Protein AF-A0A2E9H225-F1 (afdb_monomer_lite)

Radius of gyration: 31.02 Å; chains: 1; bounding box: 64×58×105 Å

Secondary structure (DSSP, 8-state):
----------PPPP-----------------------PPPPB---EETTTT-EESSEEEEEE-TT-B-SSS-EEEEEEEEES-TTTEEES-SBSSEEEEEE---SS-EEEEEEEEEEETTS-EEEEEEEEEEEP-SGGGPPPPPPTTGGGSSSS---SS-SSS-HHHHHHHHHHSTT-HHHHHHHHHHHHHHHHHHHHHHTT-HHHHHHHHHHHHHHHHHHHHT-SS-HHHHHHHHHHHHT-SHHHHHHHHHHHHHTTT--PPPPP--GGGGSPPPTT-----

Foldseek 3Di:
DDDDDDDDDDDDDDDDDDDDDDDDDDDDDDDDPPVPPWDFKAFDKDWPCPQAAEAPDKTKIARPPIDTPDAAWDWKAKDKDDDPVFWDWPDRTDRMIMIHGHQDLAKDWIKMKIWIAGPVGGIDIDIDIYIYGHDVVVVQDDADDPCQQAVDLQGDDPPQQQAHSQLLVLLCVVPVRDLLSSQLLRLQRSLLSLLLVCLVVVPPVSLLVSLLSNLVSLQSCVPPNPDDSVVSNVSSCCSNQVDPVNVVSVVSSCVVCPPPDRDRDDDDSVRSGHDGPPPPPPD

Sequence (283 aa):
MGKGYKLLALNAISIGLLTACGGDGNDNTNNNDESGGSNPPEAVAVISDLPDIQERNSYVIDGSESYISEGSISQYEWTLDGDNERMSLNSATGAETTLIINELIEDVQTTISLTVTTSDGESSTQEVTFVASEIDRALLPPVPDITAGKETIDGVDVNDNGIRDDVEVAIYNLYEESYTDREIAKTGAYAFEQAMQASDTDSVSDNDEASRILSKFVSCATEYGESDSGQMLSALKSFQFNTEQRREVLEQYNASRHGTIQRIVDVERNECLFAEQGESNED

pLDDT: mean 83.83, std 19.85, range [30.75, 98.5]

Structure (mmCIF, N/CA/C/O backbone):
data_AF-A0A2E9H225-F1
#
_entry.id   AF-A0A2E9H225-F1
#
loop_
_atom_site.group_PDB
_atom_site.id
_atom_site.type_symbol
_atom_site.label_atom_id
_atom_site.label_alt_id
_atom_site.label_comp_id
_atom_site.label_asym_id
_atom_site.label_entity_id
_atom_site.label_seq_id
_atom_site.pdbx_PDB_ins_code
_atom_site.Cartn_x
_atom_site.Cartn_y
_atom_site.Cartn_z
_atom_site.occupancy
_atom_site.B_iso_or_equiv
_atom_site.auth_seq_id
_atom_site.auth_comp_id
_atom_site.auth_asym_id
_atom_site.auth_atom_id
_atom_site.pdbx_PDB_model_num
ATOM 1 N N . MET A 1 1 ? 0.775 -40.694 13.805 1.00 41.03 1 MET A N 1
ATOM 2 C CA . MET A 1 1 ? 1.266 -40.607 15.199 1.00 41.03 1 MET A CA 1
ATOM 3 C C . MET A 1 1 ? 1.062 -39.177 15.657 1.00 41.03 1 MET A C 1
ATOM 5 O O . MET A 1 1 ? 1.796 -38.304 15.225 1.00 41.03 1 MET A O 1
ATOM 9 N N . GLY A 1 2 ? -0.015 -38.939 16.405 1.00 39.28 2 GLY A N 1
ATOM 10 C CA . GLY A 1 2 ? -0.427 -37.605 16.833 1.00 39.28 2 GLY A CA 1
ATOM 11 C C . GLY A 1 2 ? 0.275 -37.143 18.109 1.00 39.28 2 GLY A C 1
ATOM 12 O O . GLY A 1 2 ? 0.603 -37.947 18.980 1.00 39.28 2 GLY A O 1
ATOM 13 N N . LYS A 1 3 ? 0.459 -35.829 18.207 1.00 39.19 3 LYS A N 1
ATOM 14 C CA . LYS A 1 3 ? 0.662 -35.040 19.428 1.00 39.19 3 LYS A CA 1
ATOM 15 C C . LYS A 1 3 ? -0.114 -33.746 19.144 1.00 39.19 3 LYS A C 1
ATOM 17 O O . LYS A 1 3 ? 0.153 -33.135 18.125 1.00 39.19 3 LYS A O 1
ATOM 22 N N . GLY A 1 4 ? -1.146 -33.324 19.862 1.00 35.94 4 GLY A N 1
ATOM 23 C CA . GLY A 1 4 ? -1.488 -33.528 21.263 1.00 35.94 4 GLY A CA 1
ATOM 24 C C . GLY A 1 4 ? -1.597 -32.136 21.883 1.00 35.94 4 GLY A C 1
ATOM 25 O O . GLY A 1 4 ? -0.662 -31.702 22.547 1.00 35.94 4 GLY A O 1
ATOM 26 N N . TYR A 1 5 ? -2.688 -31.423 21.585 1.00 35.94 5 TYR A N 1
ATOM 27 C CA . TYR A 1 5 ? -2.974 -30.085 22.106 1.00 35.94 5 TYR A CA 1
ATOM 28 C C . TYR A 1 5 ? -3.232 -30.154 23.617 1.00 35.94 5 TYR A C 1
ATOM 30 O O . TYR A 1 5 ? -4.023 -30.980 24.078 1.00 35.94 5 TYR A O 1
ATOM 38 N N . LYS A 1 6 ? -2.556 -29.302 24.396 1.00 40.22 6 LYS A N 1
ATOM 39 C CA . LYS A 1 6 ? -2.825 -29.119 25.826 1.00 40.22 6 LYS A CA 1
ATOM 40 C C . LYS A 1 6 ? -3.700 -27.885 26.023 1.00 40.22 6 LYS A C 1
ATOM 42 O O . LYS A 1 6 ? -3.230 -26.762 25.906 1.00 40.22 6 LYS A O 1
ATOM 47 N N . LEU A 1 7 ? -4.957 -28.155 26.354 1.00 35.72 7 LEU A N 1
ATOM 48 C CA . LEU A 1 7 ? -5.910 -27.239 26.967 1.00 35.72 7 LEU A CA 1
ATOM 49 C C . LEU A 1 7 ? -5.425 -26.905 28.390 1.00 35.72 7 LEU A C 1
ATOM 51 O O . LEU A 1 7 ? -5.180 -27.822 29.178 1.00 35.72 7 LEU A O 1
ATOM 55 N N . LEU A 1 8 ? -5.309 -25.625 28.736 1.00 35.84 8 LEU A N 1
ATOM 56 C CA . LEU A 1 8 ? -5.179 -25.167 30.121 1.00 35.84 8 LEU A CA 1
ATOM 57 C C . LEU A 1 8 ? -6.387 -24.289 30.441 1.00 35.84 8 LEU A C 1
ATOM 59 O O . LEU A 1 8 ? -6.399 -23.096 30.174 1.00 35.84 8 LEU A O 1
ATOM 63 N N . ALA A 1 9 ? -7.412 -24.925 31.004 1.00 39.47 9 ALA A N 1
ATOM 64 C CA . ALA A 1 9 ? -8.457 -24.250 31.754 1.00 39.47 9 ALA A CA 1
ATOM 65 C C . ALA A 1 9 ? -7.958 -24.074 33.193 1.00 39.47 9 ALA A C 1
ATOM 67 O O . ALA A 1 9 ? -7.600 -25.064 33.837 1.00 39.47 9 ALA A O 1
ATOM 68 N N . LEU A 1 10 ? -7.954 -22.844 33.708 1.00 32.03 10 LEU A N 1
ATOM 69 C CA . LEU A 1 10 ? -7.775 -22.595 35.135 1.00 32.03 10 LEU A CA 1
ATOM 70 C C . LEU A 1 10 ? -8.931 -21.732 35.645 1.00 32.03 10 LEU A C 1
ATOM 72 O O . LEU A 1 10 ? -8.972 -20.523 35.460 1.00 32.03 10 LEU A O 1
ATOM 76 N N . ASN A 1 11 ? -9.881 -22.414 36.281 1.00 38.75 11 ASN A N 1
ATOM 77 C CA . ASN A 1 11 ? -10.905 -21.823 37.129 1.00 38.75 11 ASN A CA 1
ATOM 78 C C . ASN A 1 11 ? -10.233 -21.286 38.401 1.00 38.75 11 ASN A C 1
ATOM 80 O O . ASN A 1 11 ? -9.602 -22.065 39.121 1.00 38.75 11 ASN A O 1
ATOM 84 N N . ALA A 1 12 ? -10.394 -19.998 38.705 1.00 38.03 12 ALA A N 1
ATOM 85 C CA . ALA A 1 12 ? -10.045 -19.443 40.009 1.00 38.03 12 ALA A CA 1
ATOM 86 C C . ALA A 1 12 ? -11.317 -19.217 40.832 1.00 38.03 12 ALA A C 1
ATOM 88 O O . ALA A 1 12 ? -12.259 -18.544 40.425 1.00 38.03 12 ALA A O 1
ATOM 89 N N . ILE A 1 13 ? -11.322 -19.884 41.979 1.00 39.38 13 ILE A N 1
ATOM 90 C CA . ILE A 1 13 ? -12.417 -20.078 42.919 1.00 39.38 13 ILE A CA 1
ATOM 91 C C . ILE A 1 13 ? -12.561 -18.850 43.822 1.00 39.38 13 ILE A C 1
ATOM 93 O O . ILE A 1 13 ? -11.591 -18.389 44.421 1.00 39.38 13 ILE A O 1
ATOM 97 N N . SER A 1 14 ? -13.800 -18.378 43.947 1.00 37.03 14 SER A N 1
ATOM 98 C CA . SER A 1 14 ? -14.244 -17.349 44.886 1.00 37.03 14 SER A CA 1
ATOM 99 C C . SER A 1 14 ? -14.077 -17.813 46.341 1.00 37.03 14 SER A C 1
ATOM 101 O O . SER A 1 14 ? -14.542 -18.893 46.712 1.00 37.03 14 SER A O 1
ATOM 103 N N . ILE A 1 15 ? -13.414 -17.003 47.174 1.00 47.03 15 ILE A N 1
ATOM 104 C CA . ILE A 1 15 ? -13.305 -17.211 48.626 1.00 47.03 15 ILE A CA 1
ATOM 105 C C . ILE A 1 15 ? -14.160 -16.150 49.320 1.00 47.03 15 ILE A C 1
ATOM 107 O O . ILE A 1 15 ? -13.725 -15.023 49.542 1.00 47.03 15 ILE A O 1
ATOM 111 N N . GLY A 1 16 ? -15.384 -16.539 49.678 1.00 36.66 16 GLY A N 1
ATOM 112 C CA . GLY A 1 16 ? -16.218 -15.825 50.638 1.00 36.66 16 GLY A CA 1
ATOM 113 C C . GLY A 1 16 ? -15.882 -16.265 52.063 1.00 36.66 16 GLY A C 1
ATOM 114 O O . GLY A 1 16 ? -15.968 -17.449 52.392 1.00 36.66 16 GLY A O 1
ATOM 115 N N . LEU A 1 17 ? -15.509 -15.315 52.920 1.00 47.88 17 LEU A N 1
ATOM 116 C CA . LEU A 1 17 ? -15.394 -15.518 54.363 1.00 47.88 17 LEU A CA 1
ATOM 117 C C . LEU A 1 17 ? -16.711 -15.104 55.030 1.00 47.88 17 LEU A C 1
ATOM 119 O O . LEU A 1 17 ? -17.031 -13.923 55.126 1.00 47.88 17 LEU A O 1
ATOM 123 N N . LEU A 1 18 ? -17.461 -16.099 55.505 1.00 38.72 18 LEU A N 1
ATOM 124 C CA . LEU A 1 18 ? -18.554 -15.935 56.460 1.00 38.72 18 LEU A CA 1
ATOM 125 C C . LEU A 1 18 ? -17.991 -16.010 57.885 1.00 38.72 18 LEU A C 1
ATOM 127 O O . LEU A 1 18 ? -17.402 -17.022 58.265 1.00 38.72 18 LEU A O 1
ATOM 131 N N . THR A 1 19 ? -18.263 -14.996 58.704 1.00 49.97 19 THR A N 1
ATOM 132 C CA . THR A 1 19 ? -18.279 -15.123 60.169 1.00 49.97 19 THR A CA 1
ATOM 133 C C . THR A 1 19 ? -19.545 -14.485 60.720 1.00 49.97 19 THR A C 1
ATOM 135 O O . THR A 1 19 ? -19.879 -13.351 60.389 1.00 49.97 19 THR A O 1
ATOM 138 N N . ALA A 1 20 ? -20.249 -15.262 61.538 1.00 38.94 20 ALA A N 1
ATOM 139 C CA . ALA A 1 20 ? -21.588 -15.013 62.039 1.00 38.94 20 ALA A CA 1
ATOM 140 C C . ALA A 1 20 ? -21.613 -14.526 63.504 1.00 38.94 20 ALA A C 1
ATOM 142 O O . ALA A 1 20 ? -20.764 -14.912 64.301 1.00 38.94 20 ALA A O 1
ATOM 143 N N . CYS A 1 21 ? -22.709 -13.824 63.824 1.00 48.59 21 CYS A N 1
ATOM 144 C CA . CYS A 1 21 ? -23.527 -13.881 65.049 1.00 48.59 21 CYS A CA 1
ATOM 145 C C . CYS A 1 21 ? -23.066 -13.208 66.367 1.00 48.59 21 CYS A C 1
ATOM 147 O O . CYS A 1 21 ? -22.156 -13.680 67.042 1.00 48.59 21 CYS A O 1
ATOM 149 N N . GLY A 1 22 ? -23.898 -12.260 66.840 1.00 36.38 22 GLY A N 1
ATOM 150 C CA . GLY A 1 22 ? -24.349 -12.199 68.243 1.00 36.38 22 GLY A CA 1
ATOM 151 C C . GLY A 1 22 ? -24.447 -10.801 68.872 1.00 36.38 22 GLY A C 1
ATOM 152 O O . GLY A 1 22 ? -23.431 -10.263 69.294 1.00 36.38 22 GLY A O 1
ATOM 153 N N . GLY A 1 23 ? -25.662 -10.255 69.039 1.00 33.78 23 GLY A N 1
ATOM 154 C CA . GLY A 1 23 ? -25.893 -9.064 69.874 1.00 33.78 23 GLY A CA 1
ATOM 155 C C . GLY A 1 23 ? -27.325 -8.515 69.836 1.00 33.78 23 GLY A C 1
ATOM 156 O O . GLY A 1 23 ? -27.717 -7.893 68.863 1.00 33.78 23 GLY A O 1
ATOM 157 N N . ASP A 1 24 ? -28.065 -8.778 70.910 1.00 43.22 24 ASP A N 1
ATOM 158 C CA . ASP A 1 24 ? -29.476 -8.498 71.230 1.00 43.22 24 ASP A CA 1
ATOM 159 C C . ASP A 1 24 ? -29.782 -7.002 71.513 1.00 43.22 24 ASP A C 1
ATOM 161 O O . ASP A 1 24 ? -28.936 -6.315 72.087 1.00 43.22 24 ASP A O 1
ATOM 165 N N . GLY A 1 25 ? -30.985 -6.498 71.173 1.00 38.75 25 GLY A N 1
ATOM 166 C CA . GLY A 1 25 ? -31.428 -5.147 71.578 1.00 38.75 25 GLY A CA 1
ATOM 167 C C . GLY A 1 25 ? -32.484 -4.449 70.702 1.00 38.75 25 GLY A C 1
ATOM 168 O O . GLY A 1 25 ? -32.158 -3.735 69.765 1.00 38.75 25 GLY A O 1
ATOM 169 N N . ASN A 1 26 ? -33.750 -4.618 71.079 1.00 44.50 26 ASN A N 1
ATOM 170 C CA . ASN A 1 26 ? -34.985 -4.004 70.572 1.00 44.50 26 ASN A CA 1
ATOM 171 C C . ASN A 1 26 ? -34.989 -2.457 70.457 1.00 44.50 26 ASN A C 1
ATOM 173 O O . ASN A 1 26 ? -34.881 -1.804 71.493 1.00 44.50 26 ASN A O 1
ATOM 177 N N . ASP A 1 27 ? -35.299 -1.894 69.275 1.00 40.00 27 ASP A N 1
ATOM 178 C CA . ASP A 1 27 ? -36.247 -0.766 69.167 1.00 40.00 27 ASP A CA 1
ATOM 179 C C . ASP A 1 27 ? -36.795 -0.509 67.741 1.00 40.00 27 ASP A C 1
ATOM 181 O O . ASP A 1 27 ? -36.054 -0.375 66.775 1.00 40.00 27 ASP A O 1
ATOM 185 N N . ASN A 1 28 ? -38.123 -0.400 67.696 1.00 40.25 28 ASN A N 1
ATOM 186 C CA . ASN A 1 28 ? -38.994 0.412 66.842 1.00 40.25 28 ASN A CA 1
ATOM 187 C C . ASN A 1 28 ? -38.940 0.382 65.293 1.00 40.25 28 ASN A C 1
ATOM 189 O O . ASN A 1 28 ? -37.943 0.616 64.623 1.00 40.25 28 ASN A O 1
ATOM 193 N N . THR A 1 29 ? -40.136 0.207 64.736 1.00 53.00 29 THR A N 1
ATOM 194 C CA . THR A 1 29 ? -40.521 0.149 63.322 1.00 53.00 29 THR A CA 1
ATOM 195 C C . THR A 1 29 ? -40.154 1.387 62.496 1.00 53.00 29 THR A C 1
ATOM 197 O O . THR A 1 29 ? -40.593 2.487 62.836 1.00 53.00 29 THR A O 1
ATOM 200 N N . ASN A 1 30 ? -39.524 1.189 61.331 1.00 41.06 30 ASN A N 1
ATOM 201 C CA . ASN A 1 30 ? -39.974 1.800 60.072 1.00 41.06 30 ASN A CA 1
ATOM 202 C C . ASN A 1 30 ? -39.293 1.182 58.834 1.00 41.06 30 ASN A C 1
ATOM 204 O O . ASN A 1 30 ? -38.079 1.217 58.713 1.00 41.06 30 ASN A O 1
ATOM 208 N N . ASN A 1 31 ? -40.142 0.643 57.953 1.00 45.91 31 ASN A N 1
ATOM 209 C CA . ASN A 1 31 ? -40.079 0.521 56.490 1.00 45.91 31 ASN A CA 1
ATOM 210 C C . ASN A 1 31 ? -38.736 0.360 55.753 1.00 45.91 31 ASN A C 1
ATOM 212 O O . ASN A 1 31 ? -37.912 1.264 55.738 1.00 45.91 31 ASN A O 1
ATOM 216 N N . ASN A 1 32 ? -38.699 -0.731 54.975 1.00 49.31 32 ASN A N 1
ATOM 217 C CA . ASN A 1 32 ? -37.976 -0.939 53.717 1.00 49.31 32 ASN A CA 1
ATOM 218 C C . ASN A 1 32 ? -36.510 -0.507 53.696 1.00 49.31 32 ASN A C 1
ATOM 220 O O . ASN A 1 32 ? -36.178 0.555 53.182 1.00 49.31 32 ASN A O 1
ATOM 224 N N . ASP A 1 33 ? -35.644 -1.416 54.129 1.00 45.28 33 ASP A N 1
ATOM 225 C CA . ASP A 1 33 ? -34.295 -1.504 53.578 1.00 45.28 33 ASP A CA 1
ATOM 226 C C . ASP A 1 33 ? -34.273 -2.726 52.649 1.00 45.28 33 ASP A C 1
ATOM 228 O O . ASP A 1 33 ? -33.850 -3.827 53.010 1.00 45.28 33 ASP A O 1
ATOM 232 N N . GLU A 1 34 ? -34.876 -2.563 51.465 1.00 45.97 34 GLU A N 1
ATOM 233 C CA . GLU A 1 34 ? -34.433 -3.347 50.318 1.00 45.97 34 GLU A CA 1
ATOM 234 C C . GLU A 1 34 ? -32.996 -2.900 50.083 1.00 45.97 34 GLU A C 1
ATOM 236 O O . GLU A 1 34 ? -32.754 -1.793 49.611 1.00 45.97 34 GLU A O 1
ATOM 241 N N . SER A 1 35 ? -32.046 -3.753 50.463 1.00 45.19 35 SER A N 1
ATOM 242 C CA . SER A 1 35 ? -30.666 -3.660 50.004 1.00 45.19 35 SER A CA 1
ATOM 243 C C . SER A 1 35 ? -30.681 -3.830 48.482 1.00 45.19 35 SER A C 1
ATOM 245 O O . SER A 1 35 ? -30.482 -4.922 47.952 1.00 45.19 35 SER A O 1
ATOM 247 N N . GLY A 1 36 ? -31.010 -2.746 47.783 1.00 46.50 36 GLY A N 1
ATOM 248 C CA . GLY A 1 36 ? -30.814 -2.577 46.357 1.00 46.50 36 GLY A CA 1
ATOM 249 C C . GLY A 1 36 ? -29.323 -2.418 46.140 1.00 46.50 36 GLY A C 1
ATOM 250 O O . GLY A 1 36 ? -28.805 -1.307 46.132 1.00 46.50 36 GLY A O 1
ATOM 251 N N . GLY A 1 37 ? -28.604 -3.537 46.064 1.00 48.25 37 GLY A N 1
ATOM 252 C CA . GLY A 1 37 ? -27.275 -3.510 45.473 1.00 48.25 37 GLY A CA 1
ATOM 253 C C . GLY A 1 37 ? -27.448 -3.098 44.017 1.00 48.25 37 GLY A C 1
ATOM 254 O O . GLY A 1 37 ? -28.100 -3.832 43.272 1.00 48.25 37 GLY A O 1
ATOM 255 N N . SER A 1 38 ? -26.921 -1.934 43.626 1.00 63.00 38 SER A N 1
ATOM 256 C CA . SER A 1 38 ? -26.826 -1.588 42.210 1.00 63.00 38 SER A CA 1
ATOM 257 C C . SER A 1 38 ? -26.014 -2.683 41.529 1.00 63.00 38 SER A C 1
ATOM 259 O O . SER A 1 38 ? -24.936 -3.066 41.988 1.00 63.00 38 SER A O 1
ATOM 261 N N . ASN A 1 39 ? -26.569 -3.268 40.471 1.00 77.56 39 ASN A N 1
ATOM 262 C CA . ASN A 1 39 ? -25.775 -4.140 39.619 1.00 77.56 39 ASN A CA 1
ATOM 263 C C . ASN A 1 39 ? -24.737 -3.255 38.912 1.00 77.56 39 ASN A C 1
ATOM 265 O O . ASN A 1 39 ? -25.141 -2.189 38.451 1.00 77.56 39 ASN A O 1
ATOM 269 N N . PRO A 1 40 ? -23.459 -3.663 38.791 1.00 85.31 40 PRO A N 1
ATOM 270 C CA . PRO A 1 40 ? -22.458 -2.871 38.078 1.00 85.31 40 PRO A CA 1
ATOM 271 C C . PRO A 1 40 ? -22.883 -2.650 36.618 1.00 85.31 40 PRO A C 1
ATOM 273 O O . PRO A 1 40 ? -23.684 -3.435 36.093 1.00 85.31 40 PRO A O 1
ATOM 276 N N . PRO A 1 41 ? -22.361 -1.614 35.936 1.00 95.00 41 PRO A N 1
ATOM 277 C CA . PRO A 1 41 ? -22.677 -1.406 34.528 1.00 95.00 41 PRO A CA 1
ATOM 278 C C . PRO A 1 41 ? -22.196 -2.590 33.680 1.00 95.00 41 PRO A C 1
ATOM 280 O O . PRO A 1 41 ? -21.221 -3.265 34.015 1.00 95.00 41 PRO A O 1
ATOM 283 N N . GLU A 1 42 ? -22.853 -2.822 32.552 1.00 96.38 42 GLU A N 1
ATOM 284 C CA . GLU A 1 42 ? -22.408 -3.754 31.522 1.00 96.38 42 GLU A CA 1
ATOM 285 C C . GLU A 1 42 ? -21.866 -2.950 30.340 1.00 96.38 42 GLU A C 1
ATOM 287 O O . GLU A 1 42 ? -22.611 -2.225 29.678 1.00 96.38 42 GLU A O 1
ATOM 292 N N . ALA A 1 43 ? -20.555 -3.049 30.109 1.00 96.75 43 ALA A N 1
ATOM 293 C CA . ALA A 1 43 ? -19.921 -2.513 28.913 1.00 96.75 43 ALA A CA 1
ATOM 294 C C . ALA A 1 43 ? -20.232 -3.429 27.724 1.00 96.75 43 ALA A C 1
ATOM 296 O O . ALA A 1 43 ? -20.013 -4.640 27.801 1.00 96.75 43 ALA A O 1
ATOM 297 N N . VAL A 1 44 ? -20.697 -2.843 26.626 1.00 97.50 44 VAL A N 1
ATOM 298 C CA . VAL A 1 44 ? -20.936 -3.537 25.360 1.00 97.50 44 VAL A CA 1
ATOM 299 C C . VAL A 1 44 ? -20.303 -2.710 24.254 1.00 97.50 44 VAL A C 1
ATOM 301 O O . VAL A 1 44 ? -20.672 -1.559 24.080 1.00 97.50 44 VAL A O 1
ATOM 304 N N . ALA A 1 45 ? -19.349 -3.297 23.546 1.00 96.75 45 ALA A N 1
ATOM 305 C CA . ALA A 1 45 ? -18.574 -2.761 22.447 1.00 96.75 45 ALA A CA 1
ATOM 306 C C . ALA A 1 45 ? -18.780 -3.655 21.221 1.00 96.75 45 ALA A C 1
ATOM 308 O O . ALA A 1 45 ? -18.515 -4.859 21.250 1.00 96.75 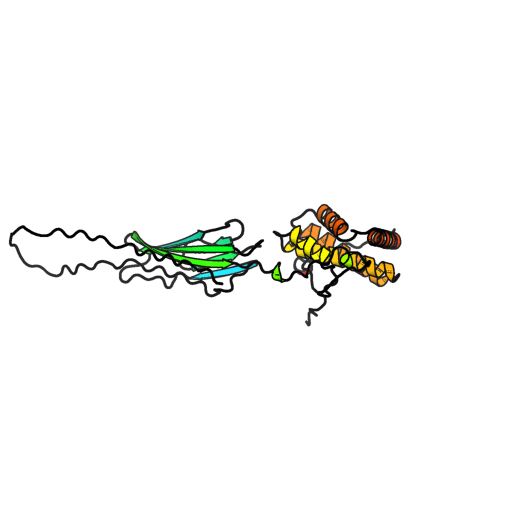45 ALA A O 1
ATOM 309 N N . VAL A 1 46 ? -19.240 -3.051 20.133 1.00 96.75 46 VAL A N 1
ATOM 310 C CA . VAL A 1 46 ? -19.580 -3.739 18.890 1.00 96.75 46 VAL A CA 1
ATOM 311 C C . VAL A 1 46 ? -18.770 -3.145 17.746 1.00 96.75 46 VAL A C 1
ATOM 313 O O . VAL A 1 46 ? -18.712 -1.930 17.578 1.00 96.75 46 VAL A O 1
ATOM 316 N N . ILE A 1 47 ? -18.167 -4.018 16.939 1.00 95.19 47 ILE A N 1
ATOM 317 C CA . ILE A 1 47 ? -17.548 -3.671 15.658 1.00 95.19 47 ILE A CA 1
ATOM 318 C C . ILE A 1 47 ? -18.315 -4.449 14.591 1.00 95.19 47 ILE A C 1
ATOM 320 O O . ILE A 1 47 ? -18.237 -5.679 14.550 1.00 95.19 47 ILE A O 1
ATOM 324 N N . SER A 1 48 ? -19.096 -3.751 13.766 1.00 93.88 48 SER A N 1
ATOM 325 C CA . SER A 1 48 ? -20.004 -4.373 12.789 1.00 93.88 48 SER A CA 1
ATOM 326 C C . SER A 1 48 ? -19.292 -5.212 11.736 1.00 93.88 48 SER A C 1
ATOM 328 O O . SER A 1 48 ? -19.862 -6.177 11.233 1.00 93.88 48 SER A O 1
ATOM 330 N N . ASP A 1 49 ? -18.059 -4.837 11.415 1.00 95.81 49 ASP A N 1
ATOM 331 C CA . ASP A 1 49 ? -17.303 -5.370 10.285 1.00 95.81 49 ASP A CA 1
ATOM 332 C C . ASP A 1 49 ? -16.476 -6.608 10.645 1.00 95.81 49 ASP A C 1
ATOM 334 O O . ASP A 1 49 ? -15.791 -7.164 9.796 1.00 95.81 49 ASP A O 1
ATOM 338 N N . LEU A 1 50 ? -16.541 -7.089 11.892 1.00 93.50 50 LEU A N 1
ATOM 339 C CA . LEU A 1 50 ? -15.858 -8.327 12.261 1.00 93.50 50 LEU A CA 1
ATOM 340 C C . LEU A 1 50 ? -16.408 -9.539 11.481 1.00 93.50 50 LEU A C 1
ATOM 342 O O . LEU A 1 50 ? -17.626 -9.695 11.361 1.00 93.50 50 LEU A O 1
ATOM 346 N N . PRO A 1 51 ? -15.533 -10.469 11.047 1.00 92.81 51 PRO A N 1
ATOM 347 C CA . PRO A 1 51 ? -14.083 -10.511 11.282 1.00 92.81 51 PRO A CA 1
ATOM 348 C C . PRO A 1 51 ? -13.234 -9.773 10.225 1.00 92.81 51 PRO A C 1
ATOM 350 O O . PRO A 1 51 ? -12.011 -9.829 10.307 1.00 92.81 51 PRO A O 1
ATOM 353 N N . ASP A 1 52 ? -13.852 -9.113 9.247 1.00 94.50 52 ASP A N 1
ATOM 354 C CA . ASP A 1 52 ? -13.223 -8.595 8.028 1.00 94.50 52 ASP A CA 1
ATOM 355 C C . ASP A 1 52 ? -12.624 -7.194 8.234 1.00 94.50 52 ASP A C 1
ATOM 357 O O . ASP A 1 52 ? -12.998 -6.214 7.592 1.00 94.50 52 ASP A O 1
ATOM 361 N N . ILE A 1 53 ? -11.663 -7.105 9.151 1.00 96.06 53 ILE A N 1
ATOM 362 C CA . ILE A 1 53 ? -10.935 -5.872 9.437 1.00 96.06 53 ILE A CA 1
ATOM 363 C C . ILE A 1 53 ? -9.658 -5.832 8.594 1.00 96.06 53 ILE A C 1
ATOM 365 O O . ILE A 1 53 ? -8.772 -6.673 8.730 1.00 96.06 53 ILE A O 1
ATOM 369 N N . GLN A 1 54 ? -9.574 -4.842 7.717 1.00 96.31 54 GLN A N 1
ATOM 370 C CA . GLN A 1 54 ? -8.509 -4.624 6.738 1.00 96.31 54 GLN A CA 1
ATOM 371 C C . GLN A 1 54 ? -7.844 -3.258 6.927 1.00 96.31 54 GLN A C 1
ATOM 373 O O . GLN A 1 54 ? -8.483 -2.299 7.377 1.00 96.31 54 GLN A O 1
ATOM 378 N N . GLU A 1 55 ? -6.576 -3.170 6.540 1.00 95.38 55 GLU A N 1
ATOM 379 C CA . GLU A 1 55 ? -5.845 -1.911 6.404 1.00 95.38 55 GLU A CA 1
ATOM 380 C C . GLU A 1 55 ? -6.487 -0.923 5.417 1.00 95.38 55 GLU A C 1
ATOM 382 O O . GLU A 1 55 ? -7.403 -1.260 4.663 1.00 95.38 55 GLU A O 1
ATOM 387 N N . ARG A 1 56 ? -6.005 0.326 5.441 1.00 94.81 56 ARG A N 1
ATOM 388 C CA . ARG A 1 56 ? -6.456 1.444 4.588 1.00 94.81 56 ARG A CA 1
ATOM 389 C C . ARG A 1 56 ? -7.965 1.719 4.657 1.00 94.81 56 ARG A C 1
ATOM 391 O O . ARG A 1 56 ? -8.555 2.266 3.727 1.00 94.81 56 ARG A O 1
ATOM 398 N N . ASN A 1 57 ? -8.580 1.388 5.788 1.00 96.88 57 ASN A N 1
ATOM 399 C CA . ASN A 1 57 ? -10.006 1.542 6.043 1.00 96.88 57 ASN A CA 1
ATOM 400 C C . ASN A 1 57 ? -10.255 2.151 7.427 1.00 96.88 57 ASN A C 1
ATOM 402 O O . ASN A 1 57 ? -9.357 2.282 8.264 1.00 96.88 57 ASN A O 1
ATOM 406 N N . SER A 1 58 ? -11.508 2.531 7.673 1.00 96.75 58 SER A N 1
ATOM 407 C CA . SER A 1 58 ? -11.954 2.949 8.999 1.00 96.75 58 SER A CA 1
ATOM 408 C C . SER A 1 58 ? -13.266 2.277 9.382 1.00 96.75 58 SER A C 1
ATOM 410 O O . SER A 1 58 ? -14.127 2.062 8.532 1.00 96.75 58 SER A O 1
ATOM 412 N N . TYR A 1 59 ? -13.397 1.953 10.666 1.00 97.38 59 TYR A N 1
ATOM 413 C CA . TYR A 1 59 ? -14.468 1.129 11.222 1.00 97.38 59 TYR A CA 1
ATOM 414 C C . TYR A 1 59 ? -15.131 1.856 12.381 1.00 97.38 59 TYR A C 1
ATOM 416 O O . TYR A 1 59 ? -14.450 2.381 13.267 1.00 97.38 59 TYR A O 1
ATOM 424 N N . VAL A 1 60 ? -16.461 1.889 12.387 1.00 96.94 60 VAL A N 1
ATOM 425 C CA . VAL A 1 60 ? -17.218 2.420 13.524 1.00 96.94 60 VAL A CA 1
ATOM 426 C C . VAL A 1 60 ? -17.232 1.378 14.633 1.00 96.94 60 VAL A C 1
ATOM 428 O O . VAL A 1 60 ? -17.464 0.195 14.391 1.00 96.94 60 VAL A O 1
ATOM 431 N N . ILE A 1 61 ? -16.987 1.839 15.855 1.00 96.88 61 ILE A N 1
ATOM 432 C CA . ILE A 1 61 ? -17.073 1.031 17.064 1.00 96.88 61 ILE A CA 1
ATOM 433 C C . ILE A 1 61 ? -18.140 1.644 17.954 1.00 96.88 61 ILE A C 1
ATOM 435 O O . ILE A 1 61 ? -18.067 2.828 18.295 1.00 96.88 61 ILE A O 1
ATOM 439 N N . ASP A 1 62 ? -19.125 0.827 18.305 1.00 97.69 62 ASP A N 1
ATOM 440 C CA . ASP A 1 62 ? -20.334 1.253 18.991 1.00 97.69 62 ASP A CA 1
ATOM 441 C C . ASP A 1 62 ? -20.391 0.680 20.409 1.00 97.69 62 ASP A C 1
ATOM 443 O O . ASP A 1 62 ? -20.394 -0.531 20.626 1.00 97.69 62 ASP A O 1
ATOM 447 N N . GLY A 1 63 ? -20.404 1.585 21.380 1.00 97.88 63 GLY A N 1
ATOM 448 C CA . GLY A 1 63 ? -20.548 1.336 22.806 1.00 97.88 63 GLY A CA 1
ATOM 449 C C . GLY A 1 63 ? -21.968 1.560 23.336 1.00 97.88 63 GLY A C 1
ATOM 450 O O . GLY A 1 63 ? -22.208 1.395 24.533 1.00 97.88 63 GLY A O 1
ATOM 451 N N . SER A 1 64 ? -22.902 2.003 22.491 1.00 97.06 64 SER A N 1
ATOM 452 C CA . SER A 1 64 ? -24.225 2.510 22.880 1.00 97.06 64 SER A CA 1
ATOM 453 C C . SER A 1 64 ? -25.169 1.447 23.445 1.00 97.06 64 SER A C 1
ATOM 455 O O . SER A 1 64 ? -26.116 1.790 24.154 1.00 97.06 64 SER A O 1
ATOM 457 N N . GLU A 1 65 ? -24.886 0.165 23.202 1.00 97.00 65 GLU A N 1
ATOM 458 C CA . GLU A 1 65 ? -25.592 -0.962 23.822 1.00 97.00 65 GLU A CA 1
ATOM 459 C C . GLU A 1 65 ? -25.181 -1.200 25.288 1.00 97.00 65 GLU A C 1
ATOM 461 O O . GLU A 1 65 ? -25.793 -2.020 25.978 1.00 97.00 65 GLU A O 1
ATOM 466 N N . SER A 1 66 ? -24.174 -0.473 25.792 1.00 97.62 66 SER A N 1
ATOM 467 C CA . SER A 1 66 ? -23.796 -0.512 27.206 1.00 97.62 66 SER A CA 1
ATOM 468 C C . SER A 1 66 ? -24.965 -0.082 28.088 1.00 97.62 66 SER A C 1
ATOM 470 O O . SER A 1 66 ? -25.657 0.899 27.801 1.00 97.62 66 SER A O 1
ATOM 472 N N . TYR A 1 67 ? -25.178 -0.780 29.204 1.00 95.38 67 TYR A N 1
ATOM 473 C CA . TYR A 1 67 ? -26.351 -0.535 30.040 1.00 95.38 67 TYR A CA 1
ATOM 474 C C . TYR A 1 67 ? -26.066 -0.621 31.538 1.00 95.38 67 TYR A C 1
ATOM 476 O O . TYR A 1 67 ? -25.140 -1.277 32.006 1.00 95.38 67 TYR A O 1
ATOM 484 N N . ILE A 1 68 ? -26.917 0.050 32.310 1.00 94.81 68 ILE A N 1
ATOM 485 C CA . ILE A 1 68 ? -26.981 -0.046 33.766 1.00 94.81 68 ILE A CA 1
ATOM 486 C C . ILE A 1 68 ? -28.449 -0.190 34.171 1.00 94.81 68 ILE A C 1
ATOM 488 O O . ILE A 1 68 ? -29.324 0.453 33.592 1.00 94.81 68 ILE A O 1
ATOM 492 N N . SER A 1 69 ? -28.729 -1.067 35.137 1.00 91.81 69 SER A N 1
ATOM 493 C CA . SER A 1 69 ? -30.106 -1.347 35.578 1.00 91.81 69 SER A CA 1
ATOM 494 C C . SER A 1 69 ? -30.780 -0.159 36.280 1.00 91.81 69 SER A C 1
ATOM 496 O O . SER A 1 69 ? -31.966 0.087 36.062 1.00 91.81 69 SER A O 1
ATOM 498 N N . GLU A 1 70 ? -30.021 0.599 37.073 1.00 87.69 70 GLU A N 1
ATOM 499 C CA . GLU A 1 70 ? -30.454 1.817 37.758 1.00 87.69 70 GLU A CA 1
ATOM 500 C C . GLU A 1 70 ? -29.357 2.885 37.665 1.00 87.69 70 GLU A C 1
ATOM 502 O O . GLU A 1 70 ? -28.175 2.578 37.773 1.00 87.69 70 GLU A O 1
ATOM 507 N N . GLY A 1 71 ? -29.739 4.148 37.465 1.00 88.25 71 GLY A N 1
ATOM 508 C CA . GLY A 1 71 ? -28.792 5.251 37.281 1.00 88.25 71 GLY A CA 1
ATOM 509 C C . GLY A 1 71 ? -28.522 5.574 35.810 1.00 88.25 71 GLY A C 1
ATOM 510 O O . GLY A 1 71 ? -29.395 5.421 34.955 1.00 88.25 71 GLY A O 1
ATOM 511 N N . SER A 1 72 ? -27.330 6.098 35.518 1.00 93.31 72 SER A N 1
ATOM 512 C CA . SER A 1 72 ? -26.924 6.486 34.160 1.00 93.31 72 SER A CA 1
ATOM 513 C C . SER A 1 72 ? -25.426 6.297 33.942 1.00 93.31 72 SER A C 1
ATOM 515 O O . SER A 1 72 ? -24.636 6.483 34.870 1.00 93.31 72 SER A O 1
ATOM 517 N N . ILE A 1 73 ? -25.034 5.968 32.710 1.00 96.69 73 ILE A N 1
ATOM 518 C CA . ILE A 1 73 ? -23.630 5.982 32.287 1.00 96.69 73 ILE A CA 1
ATOM 519 C C . ILE A 1 73 ? -23.194 7.442 32.131 1.00 96.69 73 ILE A C 1
ATOM 521 O O . ILE A 1 73 ? -23.845 8.221 31.434 1.00 96.69 73 ILE A O 1
ATOM 525 N N . SER A 1 74 ? -22.109 7.814 32.804 1.00 96.75 74 SER A N 1
ATOM 526 C CA . SER A 1 74 ? -21.559 9.171 32.822 1.00 96.75 74 SER A CA 1
ATOM 527 C C . SER A 1 74 ? -20.333 9.329 31.916 1.00 96.75 74 SER A C 1
ATOM 529 O O . SER A 1 74 ? -20.060 10.439 31.458 1.00 96.75 74 SER A O 1
ATOM 531 N N . GLN A 1 75 ? -19.616 8.238 31.625 1.00 97.88 75 GLN A N 1
ATOM 532 C CA . GLN A 1 75 ? -18.384 8.256 30.838 1.00 97.88 75 GLN A CA 1
ATOM 533 C C . GLN A 1 75 ? -18.203 6.965 30.031 1.00 97.88 75 GLN A C 1
ATOM 535 O O . GLN A 1 75 ? -18.528 5.877 30.503 1.00 97.88 75 GLN A O 1
ATOM 540 N N . TYR A 1 76 ? -17.622 7.128 28.843 1.00 98.44 76 TYR A N 1
ATOM 541 C CA . TYR A 1 76 ? -17.094 6.072 27.982 1.00 98.44 76 TYR A CA 1
ATOM 542 C C . TYR A 1 76 ? -15.614 6.369 27.741 1.00 98.44 76 TYR A C 1
ATOM 544 O O . TYR A 1 76 ? -15.268 7.516 27.435 1.00 98.44 76 TYR A O 1
ATOM 552 N N . GLU A 1 77 ? -14.764 5.360 27.880 1.00 98.25 77 GLU A N 1
ATOM 553 C CA . GLU A 1 77 ? -13.324 5.445 27.659 1.00 98.25 77 GLU A CA 1
ATOM 554 C C . GLU A 1 77 ? -12.861 4.257 26.814 1.00 98.25 77 GLU A C 1
ATOM 556 O O . GLU A 1 77 ? -13.028 3.103 27.206 1.00 98.25 77 GLU A O 1
ATOM 561 N N . TRP A 1 78 ? -12.294 4.557 25.650 1.00 97.69 78 TRP A N 1
ATOM 562 C CA . TRP A 1 78 ? -11.788 3.574 24.700 1.00 97.69 78 TRP A CA 1
ATOM 563 C C . TRP A 1 78 ? -10.266 3.524 24.742 1.00 97.69 78 TRP A C 1
ATOM 565 O O . TRP A 1 78 ? -9.600 4.559 24.652 1.00 97.69 78 TRP A O 1
ATOM 575 N N . THR A 1 79 ? -9.715 2.317 24.803 1.00 95.75 79 THR A N 1
ATOM 576 C CA . THR A 1 79 ? -8.281 2.070 24.636 1.00 95.75 79 THR A CA 1
ATOM 577 C C . THR A 1 79 ? -8.044 1.059 23.528 1.00 95.75 79 THR A C 1
ATOM 579 O O . THR A 1 79 ? -8.816 0.117 23.365 1.00 95.75 79 THR A O 1
ATOM 582 N N . LEU A 1 80 ? -6.960 1.248 22.785 1.00 94.31 80 LEU A N 1
ATOM 583 C CA . LEU A 1 80 ? -6.491 0.340 21.746 1.00 94.31 80 LEU A CA 1
ATOM 584 C C . LEU A 1 80 ? -5.133 -0.219 22.180 1.00 94.31 80 LEU A C 1
ATOM 586 O O . LEU A 1 80 ? -4.228 0.555 22.493 1.00 94.31 80 LEU A O 1
ATOM 590 N N . ASP A 1 81 ? -5.018 -1.543 22.219 1.00 88.31 81 ASP A N 1
ATOM 591 C CA . ASP A 1 81 ? -3.775 -2.265 22.487 1.00 88.31 81 ASP A CA 1
ATOM 592 C C . ASP A 1 81 ? -3.074 -2.648 21.173 1.00 88.31 81 ASP A C 1
ATOM 594 O O . ASP A 1 81 ? -3.730 -3.011 20.197 1.00 88.31 81 ASP A O 1
ATOM 598 N N . GLY A 1 82 ? -1.743 -2.614 21.139 1.00 68.50 82 GLY A N 1
ATOM 599 C CA . GLY A 1 82 ? -0.942 -2.954 19.954 1.00 68.50 82 GLY A CA 1
ATOM 600 C C . GLY A 1 82 ? -0.249 -1.768 19.274 1.00 68.50 82 GLY A C 1
ATOM 601 O O . GLY A 1 82 ? -0.087 -0.703 19.869 1.00 68.50 82 GLY A O 1
ATOM 602 N N . ASP A 1 83 ? 0.231 -2.001 18.045 1.00 61.94 83 ASP A N 1
ATOM 603 C CA . ASP A 1 83 ? 1.031 -1.060 17.245 1.00 61.94 83 ASP A CA 1
ATOM 604 C C . ASP A 1 83 ? 0.261 0.249 16.992 1.00 61.94 83 ASP A C 1
ATOM 606 O O . ASP A 1 83 ? -0.636 0.341 16.149 1.00 61.94 83 ASP A O 1
ATOM 610 N N . ASN A 1 84 ? 0.597 1.264 17.784 1.00 67.56 84 ASN A N 1
ATOM 611 C CA . ASN A 1 84 ? -0.063 2.564 17.812 1.00 67.56 84 ASN A CA 1
ATOM 612 C C . ASN A 1 84 ? 0.381 3.490 16.672 1.00 67.56 84 ASN A C 1
ATOM 614 O O . ASN A 1 84 ? -0.167 4.584 16.536 1.00 67.56 84 ASN A O 1
ATOM 618 N N . GLU A 1 85 ? 1.373 3.088 15.875 1.00 82.00 85 GLU A N 1
ATOM 619 C CA . GLU A 1 85 ? 1.836 3.886 14.739 1.00 82.00 85 GLU A CA 1
ATOM 620 C C . GLU A 1 85 ? 0.896 3.732 13.536 1.00 82.00 85 GLU A C 1
ATOM 622 O O . GLU A 1 85 ? 0.704 4.676 12.766 1.00 82.00 85 GLU A O 1
ATOM 627 N N . ARG A 1 86 ? 0.246 2.568 13.410 1.00 90.31 86 ARG A N 1
ATOM 628 C CA . ARG A 1 86 ? -0.582 2.214 12.246 1.00 90.31 86 ARG A CA 1
ATOM 629 C C . ARG A 1 86 ? -2.069 2.143 12.538 1.00 90.31 86 ARG A C 1
ATOM 631 O O . ARG A 1 86 ? -2.871 2.300 11.623 1.00 90.31 86 ARG A O 1
ATOM 638 N N . MET A 1 87 ? -2.454 1.949 13.793 1.00 93.56 87 MET A N 1
ATOM 639 C CA . MET A 1 87 ? -3.853 1.933 14.201 1.00 93.56 87 MET A CA 1
ATOM 640 C C . MET A 1 87 ? -4.127 3.040 15.210 1.00 93.56 87 MET A C 1
ATOM 642 O O . MET A 1 87 ? -3.340 3.287 16.122 1.00 93.56 87 MET A O 1
ATOM 646 N N . SER A 1 88 ? -5.260 3.721 15.058 1.00 94.06 88 SER A N 1
ATOM 647 C CA . SER A 1 88 ? -5.637 4.814 15.954 1.00 94.06 88 SER A CA 1
ATOM 648 C C . SER A 1 88 ? -7.145 4.926 16.125 1.00 94.06 88 SER A C 1
ATOM 650 O O . SER A 1 88 ? -7.918 4.476 15.283 1.00 94.06 88 SER A O 1
ATOM 652 N N . LEU A 1 89 ? -7.561 5.549 17.227 1.00 95.00 89 LEU A N 1
ATOM 653 C CA . LEU A 1 89 ? -8.945 5.952 17.450 1.00 95.00 89 LEU A CA 1
ATOM 654 C C . LEU A 1 89 ? -9.075 7.454 17.186 1.00 95.00 89 LEU A C 1
ATOM 656 O O . LEU A 1 89 ? -8.256 8.238 17.669 1.00 95.00 89 LEU A O 1
ATOM 660 N N . ASN A 1 90 ? -10.119 7.879 16.473 1.00 94.31 90 ASN A N 1
ATOM 661 C CA . ASN A 1 90 ? -10.379 9.310 16.257 1.00 94.31 90 ASN A CA 1
ATOM 662 C C . ASN A 1 90 ? -10.765 10.052 17.557 1.00 94.31 90 ASN A C 1
ATOM 664 O O . ASN A 1 90 ? -10.587 11.266 17.660 1.00 94.31 90 ASN A O 1
ATOM 668 N N . SER A 1 91 ? -11.283 9.323 18.549 1.00 94.00 91 SER A N 1
ATOM 669 C CA . SER A 1 91 ? -11.598 9.784 19.899 1.00 94.00 91 SER A CA 1
ATOM 670 C C . SER A 1 91 ? -11.478 8.623 20.886 1.00 94.00 91 SER A C 1
ATOM 672 O O . SER A 1 91 ? -11.953 7.523 20.624 1.00 94.00 91 SER A O 1
ATOM 674 N N . ALA A 1 92 ? -10.911 8.873 22.065 1.00 95.06 92 ALA A N 1
ATOM 675 C CA . ALA A 1 92 ? -10.905 7.905 23.167 1.00 95.06 92 ALA A CA 1
ATOM 676 C C . ALA A 1 92 ? -12.161 8.005 24.057 1.00 95.06 92 ALA A C 1
ATOM 678 O O . ALA A 1 92 ? -12.231 7.374 25.105 1.00 95.06 92 ALA A O 1
ATOM 679 N N . THR A 1 93 ? -13.140 8.839 23.690 1.00 96.00 93 THR A N 1
ATOM 680 C CA . THR A 1 93 ? -14.319 9.144 24.516 1.00 96.00 93 THR A CA 1
ATOM 681 C C . THR A 1 93 ? -15.598 9.183 23.691 1.00 96.00 93 THR A C 1
ATOM 683 O O . THR A 1 93 ? -15.554 9.471 22.494 1.00 96.00 93 THR A O 1
ATOM 686 N N . GLY A 1 94 ? -16.733 8.982 24.359 1.00 97.00 94 GLY A N 1
ATOM 687 C CA . GLY A 1 94 ? -18.056 8.946 23.735 1.00 97.00 94 GLY A CA 1
ATOM 688 C C . GLY A 1 94 ? -18.563 7.522 23.518 1.00 97.00 94 GLY A C 1
ATOM 689 O O . GLY A 1 94 ? -17.792 6.566 23.560 1.00 97.00 94 GLY A O 1
ATOM 690 N N . ALA A 1 95 ? -19.878 7.393 23.327 1.00 97.25 95 ALA A N 1
ATOM 691 C CA . ALA A 1 95 ? -20.513 6.096 23.108 1.00 97.25 95 ALA A CA 1
ATOM 692 C C . ALA A 1 95 ? -20.088 5.456 21.781 1.00 97.25 95 ALA A C 1
ATOM 694 O O . ALA A 1 95 ? -20.074 4.243 21.691 1.00 97.25 95 ALA A O 1
ATOM 695 N N . GLU A 1 96 ? -19.691 6.249 20.789 1.00 97.31 96 GLU A N 1
ATOM 696 C CA . GLU A 1 96 ? -19.170 5.769 19.509 1.00 97.31 96 GLU A CA 1
ATOM 697 C C . GLU A 1 96 ? -17.769 6.340 19.270 1.00 97.31 96 GLU A C 1
ATOM 699 O O . GLU A 1 96 ? -17.465 7.469 19.673 1.00 97.31 96 GLU A O 1
ATOM 704 N N . THR A 1 97 ? -16.926 5.574 18.582 1.00 97.25 97 THR A N 1
ATOM 705 C CA . THR A 1 97 ? -15.619 6.014 18.079 1.00 97.25 97 THR A CA 1
ATOM 706 C C . THR A 1 97 ? -15.336 5.393 16.710 1.00 97.25 97 THR A C 1
ATOM 708 O O . THR A 1 97 ? -16.089 4.549 16.223 1.00 97.25 97 THR A O 1
ATOM 711 N N . THR A 1 98 ? -14.266 5.825 16.053 1.00 97.00 98 THR A N 1
ATOM 712 C CA . THR A 1 98 ? -13.806 5.263 14.783 1.00 97.00 98 THR A CA 1
ATOM 713 C C . THR A 1 98 ? -12.385 4.748 14.932 1.00 97.00 98 THR A C 1
ATOM 715 O O . THR A 1 98 ? -11.480 5.518 15.262 1.00 97.00 98 THR A O 1
ATOM 718 N N . LEU A 1 99 ? -12.195 3.464 14.640 1.00 96.12 99 LEU A N 1
ATOM 719 C CA . LEU A 1 99 ? -10.891 2.846 14.443 1.00 96.12 99 LEU A CA 1
ATOM 720 C C . LEU A 1 99 ? -10.409 3.134 13.026 1.00 96.12 99 LEU A C 1
ATOM 722 O O . LEU A 1 99 ? -11.106 2.846 12.059 1.00 96.12 99 LEU A O 1
ATOM 726 N N . ILE A 1 100 ? -9.213 3.692 12.911 1.00 95.56 100 ILE A N 1
ATOM 727 C CA . ILE A 1 100 ? -8.527 3.953 11.649 1.00 95.56 100 ILE A CA 1
ATOM 728 C C . ILE A 1 100 ? -7.351 2.992 11.574 1.00 95.56 100 ILE A C 1
ATOM 730 O O . ILE A 1 100 ? -6.543 2.946 12.505 1.00 95.56 100 ILE A O 1
ATOM 734 N N . ILE A 1 101 ? -7.260 2.255 10.471 1.00 95.31 101 ILE A N 1
ATOM 735 C CA . ILE A 1 101 ? -6.163 1.331 10.196 1.00 95.31 101 ILE A CA 1
ATOM 736 C C . ILE A 1 101 ? -5.437 1.852 8.961 1.00 95.31 101 ILE A C 1
ATOM 738 O O . ILE A 1 101 ? -5.990 1.864 7.862 1.00 95.31 101 ILE A O 1
ATOM 742 N N . ASN A 1 102 ? -4.219 2.338 9.167 1.00 93.69 102 ASN A N 1
ATOM 743 C CA . ASN A 1 102 ? -3.314 2.763 8.106 1.00 93.69 102 ASN A CA 1
ATOM 744 C C . ASN A 1 102 ? -2.631 1.537 7.480 1.00 93.69 102 ASN A C 1
ATOM 746 O O . ASN A 1 102 ? -3.030 0.403 7.723 1.00 93.69 102 ASN A O 1
ATOM 750 N N . GLU A 1 103 ? -1.608 1.788 6.673 1.00 93.69 103 GLU A N 1
ATOM 751 C CA . GLU A 1 103 ? -0.778 0.769 6.041 1.00 93.69 103 GLU A CA 1
ATOM 752 C C . GLU A 1 103 ? -0.126 -0.176 7.062 1.00 93.69 103 GLU A C 1
ATOM 754 O O . GLU A 1 103 ? 0.582 0.271 7.971 1.00 93.69 103 GLU A O 1
ATOM 759 N N . LEU A 1 104 ? -0.361 -1.475 6.897 1.00 93.69 104 LEU A N 1
ATOM 760 C CA . LEU A 1 104 ? 0.217 -2.571 7.662 1.00 93.69 104 LEU A CA 1
ATOM 761 C C . LEU A 1 104 ? 1.323 -3.255 6.850 1.00 93.69 104 LEU A C 1
ATOM 763 O O . LEU A 1 104 ? 1.316 -3.263 5.630 1.00 93.69 104 LEU A O 1
ATOM 767 N N . ILE A 1 105 ? 2.284 -3.861 7.547 1.00 91.62 105 ILE A N 1
ATOM 768 C CA . ILE A 1 105 ? 3.344 -4.675 6.917 1.00 91.62 105 ILE A CA 1
ATOM 769 C C . ILE A 1 105 ? 3.075 -6.180 7.053 1.00 91.62 105 ILE A C 1
ATOM 771 O O . ILE A 1 105 ? 3.630 -7.003 6.325 1.00 91.62 105 ILE A O 1
ATOM 775 N N . GLU A 1 106 ? 2.227 -6.554 8.007 1.00 92.50 106 GLU A N 1
ATOM 776 C CA . GLU A 1 106 ? 1.764 -7.912 8.267 1.00 92.50 106 GLU A CA 1
ATOM 777 C C . GLU A 1 106 ? 0.424 -7.861 9.009 1.00 92.50 106 GLU A C 1
ATOM 779 O O . GLU A 1 106 ? 0.049 -6.816 9.544 1.00 92.50 106 GLU A O 1
ATOM 784 N N . ASP A 1 107 ? -0.277 -8.993 9.077 1.00 94.00 107 ASP A N 1
ATOM 785 C CA . ASP A 1 107 ? -1.488 -9.120 9.887 1.00 94.00 107 ASP A CA 1
ATOM 786 C C . ASP A 1 107 ? -1.195 -8.820 11.364 1.00 94.00 107 ASP A C 1
ATOM 788 O O . ASP A 1 107 ? -0.314 -9.429 11.981 1.00 94.00 107 ASP A O 1
ATOM 792 N N . VAL A 1 108 ? -1.989 -7.936 11.970 1.00 92.94 108 VAL A N 1
ATOM 793 C CA . VAL A 1 108 ? -1.812 -7.519 13.366 1.00 92.94 108 VAL A CA 1
ATOM 794 C C . VAL A 1 108 ? -2.989 -7.980 14.215 1.00 92.94 108 VAL A C 1
ATOM 796 O O . VAL A 1 108 ? -4.133 -7.587 14.000 1.00 92.94 108 VAL A O 1
ATOM 799 N N . GLN A 1 109 ? -2.712 -8.785 15.244 1.00 93.81 109 GLN A N 1
ATOM 800 C CA . GLN A 1 109 ? -3.685 -9.056 16.303 1.00 93.81 109 GLN A CA 1
ATOM 801 C C . GLN A 1 109 ? -3.704 -7.893 17.300 1.00 93.81 109 GLN A C 1
ATOM 803 O O . GLN A 1 109 ? -2.673 -7.545 17.873 1.00 93.81 109 GLN A O 1
ATOM 808 N N . THR A 1 110 ? -4.883 -7.332 17.545 1.00 93.25 110 THR A N 1
ATOM 809 C CA . THR A 1 110 ? -5.086 -6.179 18.432 1.00 93.25 110 THR A CA 1
ATOM 810 C C . THR A 1 110 ? -6.325 -6.381 19.305 1.00 93.25 110 THR A C 1
ATOM 812 O O . THR A 1 110 ? -7.178 -7.228 19.020 1.00 93.25 110 THR A O 1
ATOM 815 N N . THR A 1 111 ? -6.397 -5.636 20.408 1.00 94.75 111 THR A N 1
ATOM 816 C CA . THR A 1 111 ? -7.538 -5.631 21.325 1.00 94.75 111 THR A CA 1
ATOM 817 C C . THR A 1 111 ? -7.999 -4.202 21.565 1.00 94.75 111 THR A C 1
ATOM 819 O O . THR A 1 111 ? -7.192 -3.320 21.846 1.00 94.75 111 THR A O 1
ATOM 822 N N . ILE A 1 112 ? -9.308 -3.982 21.486 1.00 95.94 112 ILE A N 1
ATOM 823 C CA . ILE A 1 112 ? -9.946 -2.734 21.903 1.00 95.94 112 ILE A CA 1
ATOM 824 C C . ILE A 1 112 ? -10.681 -2.975 23.208 1.00 95.94 112 ILE A C 1
ATOM 826 O O . ILE A 1 112 ? -11.397 -3.966 23.339 1.00 95.94 112 ILE A O 1
ATOM 830 N N . SER A 1 113 ? -10.530 -2.049 24.150 1.00 97.19 113 SER A N 1
ATOM 831 C CA . SER A 1 113 ? -11.220 -2.093 25.435 1.00 97.19 113 SER A CA 1
ATOM 832 C C . SER A 1 113 ? -12.135 -0.880 25.574 1.00 97.19 113 SER A C 1
ATOM 834 O O . SER A 1 113 ? -11.684 0.260 25.456 1.00 97.19 113 SER A O 1
ATOM 836 N N . LEU A 1 114 ? -13.415 -1.127 25.851 1.00 98.50 114 LEU A N 1
ATOM 837 C CA . LEU A 1 114 ? -14.368 -0.110 26.283 1.00 98.50 114 LEU A CA 1
ATOM 838 C C . LEU A 1 114 ? -14.508 -0.178 27.792 1.00 98.50 114 LEU A C 1
ATOM 840 O O . LEU A 1 114 ? -14.957 -1.197 28.305 1.00 98.50 114 LEU A O 1
ATOM 844 N N . THR A 1 115 ? -14.220 0.917 28.486 1.00 98.38 115 THR A N 1
ATOM 845 C CA . THR A 1 115 ? -14.592 1.111 29.887 1.00 98.38 115 THR A CA 1
ATOM 846 C C . THR A 1 115 ? -15.749 2.098 29.980 1.00 98.38 115 THR A C 1
ATOM 848 O O . THR A 1 115 ? -15.642 3.235 29.522 1.00 98.38 115 THR A O 1
ATOM 851 N N . VAL A 1 116 ? -16.852 1.682 30.599 1.00 98.25 116 VAL A N 1
ATOM 852 C CA . VAL A 1 116 ? -17.972 2.571 30.936 1.00 98.25 116 VAL A CA 1
ATOM 853 C C . VAL A 1 116 ? -17.991 2.838 32.433 1.00 98.25 116 VAL A C 1
ATOM 855 O O . VAL A 1 116 ? -17.771 1.923 33.226 1.00 98.25 116 VAL A O 1
ATOM 858 N N . THR A 1 117 ? -18.283 4.078 32.819 1.00 97.44 117 THR A N 1
ATOM 859 C CA . THR A 1 117 ? -18.394 4.498 34.224 1.00 97.44 117 THR A CA 1
ATOM 860 C C . THR A 1 117 ? -19.756 5.137 34.462 1.00 97.44 117 THR A C 1
ATOM 862 O O . THR A 1 117 ? -20.230 5.939 33.655 1.00 97.44 117 THR A O 1
ATOM 865 N N . THR A 1 118 ? -20.411 4.784 35.564 1.00 96.38 118 THR A N 1
ATOM 866 C CA . THR A 1 118 ? -21.718 5.322 35.970 1.00 96.38 118 THR A CA 1
ATOM 867 C C . THR A 1 118 ? -21.590 6.666 36.687 1.00 96.38 118 THR A C 1
ATOM 869 O O . THR A 1 118 ? -20.497 7.128 37.015 1.00 96.38 118 THR A O 1
ATOM 872 N N . SER A 1 119 ? -22.716 7.334 36.941 1.00 94.00 119 SER A N 1
ATOM 873 C CA . SER A 1 119 ? -22.775 8.546 37.775 1.00 94.00 119 SER A CA 1
ATOM 874 C C . SER A 1 119 ? -22.300 8.331 39.216 1.00 94.00 119 SER A C 1
ATOM 876 O O . SER A 1 119 ? -21.824 9.277 39.841 1.00 94.00 119 SER A O 1
ATOM 878 N N . ASP A 1 120 ? -22.401 7.102 39.721 1.00 91.50 120 ASP A N 1
ATOM 879 C CA . ASP A 1 120 ? -22.030 6.731 41.090 1.00 91.50 120 ASP A CA 1
ATOM 880 C C . ASP A 1 120 ? -20.570 6.250 41.198 1.00 91.50 120 ASP A C 1
ATOM 882 O O . ASP A 1 120 ? -20.084 5.942 42.286 1.00 91.50 120 ASP A O 1
ATOM 886 N N . GLY A 1 121 ? -19.841 6.247 40.075 1.00 92.56 121 GLY A N 1
ATOM 887 C CA . GLY A 1 121 ? -18.415 5.922 40.002 1.00 92.56 121 GLY A CA 1
ATOM 888 C C . GLY A 1 121 ? -18.099 4.436 39.822 1.00 92.56 121 GLY A C 1
ATOM 889 O O . GLY A 1 121 ? -16.925 4.071 39.827 1.00 92.56 121 GLY A O 1
ATOM 890 N N . GLU A 1 122 ? -19.108 3.579 39.650 1.00 94.81 122 GLU A N 1
ATOM 891 C CA . GLU A 1 122 ? -18.910 2.169 39.290 1.00 94.81 122 GLU A CA 1
ATOM 892 C C . GLU A 1 122 ? -18.522 2.045 37.817 1.00 94.81 122 GLU A C 1
ATOM 894 O O . GLU A 1 122 ? -19.098 2.735 36.974 1.00 94.81 122 GLU A O 1
ATOM 899 N N . SER A 1 123 ? -17.593 1.146 37.496 1.00 96.25 123 SER A N 1
ATOM 900 C CA . SER A 1 123 ? -17.141 0.924 36.125 1.00 96.25 123 SER A CA 1
ATOM 901 C C . SER A 1 123 ? -17.101 -0.549 35.736 1.00 96.25 123 SER A C 1
ATOM 903 O O . SER A 1 123 ? -17.039 -1.443 36.583 1.00 96.25 123 SER A O 1
ATOM 905 N N . SER A 1 124 ? -17.152 -0.787 34.430 1.00 97.94 124 SER A N 1
ATOM 906 C CA . SER A 1 124 ? -17.022 -2.103 33.811 1.00 97.94 124 SER A CA 1
ATOM 907 C C . SER A 1 124 ? -16.307 -1.967 32.479 1.00 97.94 124 SER A C 1
ATOM 909 O O . SER A 1 124 ? -16.399 -0.920 31.834 1.00 97.94 124 SER A O 1
ATOM 911 N N . THR A 1 125 ? -15.602 -3.022 32.081 1.00 98.06 125 THR A N 1
ATOM 912 C CA . THR A 1 125 ? -14.793 -3.044 30.865 1.00 98.06 125 THR A CA 1
ATOM 913 C C . THR A 1 125 ? -15.144 -4.261 30.022 1.00 98.06 125 THR A C 1
ATOM 915 O O . THR A 1 125 ? -15.231 -5.372 30.549 1.00 98.06 125 THR A O 1
ATOM 918 N N . GLN A 1 126 ? -15.297 -4.061 28.715 1.00 98.31 126 GLN A N 1
ATOM 919 C CA . GLN A 1 126 ? -15.339 -5.139 27.733 1.00 98.31 126 GLN A CA 1
ATOM 920 C C . GLN A 1 126 ? -14.149 -5.023 26.789 1.00 98.31 126 GLN A C 1
ATOM 922 O O . GLN A 1 126 ? -13.801 -3.927 26.359 1.00 98.31 126 GLN A O 1
ATOM 927 N N . GLU A 1 127 ? -13.553 -6.166 26.461 1.00 97.25 127 GLU A N 1
ATOM 928 C CA . GLU A 1 127 ? -12.460 -6.280 25.502 1.00 97.25 127 GLU A CA 1
ATOM 929 C C . GLU A 1 127 ? -12.926 -7.030 24.252 1.00 97.25 127 GLU A C 1
ATOM 931 O O . GLU A 1 127 ? -13.618 -8.048 24.345 1.00 97.25 127 GLU A O 1
ATOM 936 N N . VAL A 1 128 ? -12.520 -6.535 23.086 1.00 96.56 128 VAL A N 1
ATOM 937 C CA . VAL A 1 128 ? -12.773 -7.136 21.776 1.00 96.56 128 VAL A CA 1
ATOM 938 C C . VAL A 1 128 ? -11.433 -7.337 21.080 1.00 96.56 128 VAL A C 1
ATOM 940 O O . VAL A 1 128 ? -10.773 -6.371 20.702 1.00 96.56 128 VAL A O 1
ATOM 943 N N . THR A 1 129 ? -11.028 -8.596 20.910 1.00 95.31 129 THR A N 1
ATOM 944 C CA . THR A 1 129 ? -9.803 -8.972 20.188 1.00 95.31 129 THR A CA 1
ATOM 945 C C . THR A 1 129 ? -10.129 -9.354 18.749 1.00 95.31 129 THR A C 1
ATOM 947 O O . THR A 1 129 ? -11.033 -10.157 18.508 1.00 95.31 129 THR A O 1
ATOM 950 N N . PHE A 1 130 ? -9.358 -8.831 17.799 1.00 95.06 130 PHE A N 1
ATOM 951 C CA . PHE A 1 130 ? -9.499 -9.112 16.370 1.00 95.06 130 PHE A CA 1
ATOM 952 C C . PHE A 1 130 ? -8.138 -9.132 15.664 1.00 95.06 130 PHE A C 1
ATOM 954 O O . PHE A 1 130 ? -7.101 -8.866 16.274 1.00 95.06 130 PHE A O 1
ATOM 961 N N . VAL A 1 131 ? -8.144 -9.506 14.385 1.00 94.62 131 VAL A N 1
ATOM 962 C CA . VAL A 1 131 ? -6.976 -9.433 13.500 1.00 94.62 131 VAL A CA 1
ATOM 963 C C . VAL A 1 131 ? -7.277 -8.391 12.432 1.00 94.62 131 VAL A C 1
ATOM 965 O O . VAL A 1 131 ? -8.291 -8.504 11.751 1.00 94.62 131 VAL A O 1
ATOM 968 N N . ALA A 1 132 ? -6.423 -7.379 12.324 1.00 94.81 132 ALA A N 1
ATOM 969 C CA . ALA A 1 132 ? -6.402 -6.461 11.197 1.00 94.81 132 ALA A CA 1
ATOM 970 C C . ALA A 1 132 ? -5.492 -7.048 10.114 1.00 94.81 132 ALA A C 1
ATOM 972 O O . ALA A 1 132 ? -4.355 -7.416 10.409 1.00 94.81 132 ALA A O 1
ATOM 973 N N . SER A 1 133 ? -6.010 -7.170 8.896 1.00 95.12 133 SER A N 1
ATOM 974 C CA . SER A 1 133 ? -5.332 -7.860 7.797 1.00 95.12 133 SER A CA 1
ATOM 975 C C . SER A 1 133 ? -4.549 -6.882 6.927 1.00 95.12 133 SER A C 1
ATOM 977 O O . SER A 1 133 ? -5.086 -5.834 6.550 1.00 95.12 133 SER A O 1
ATOM 979 N N . GLU A 1 134 ? -3.318 -7.252 6.583 1.00 94.62 134 GLU A N 1
ATOM 980 C CA . GLU A 1 134 ? -2.589 -6.667 5.451 1.00 94.62 134 GLU A CA 1
ATOM 981 C C . GLU A 1 134 ? -3.124 -7.321 4.167 1.00 94.62 134 GLU A C 1
ATOM 983 O O . GLU A 1 134 ? -3.373 -8.530 4.140 1.00 94.62 134 GLU A O 1
ATOM 988 N N . ILE A 1 135 ? -3.410 -6.527 3.131 1.00 94.38 135 ILE A N 1
ATOM 989 C CA . ILE A 1 135 ? -4.168 -7.015 1.966 1.00 94.38 135 ILE A CA 1
ATOM 990 C C . ILE A 1 135 ? -3.348 -7.092 0.677 1.00 94.38 135 ILE A C 1
ATOM 992 O O . ILE A 1 135 ? -3.784 -7.760 -0.262 1.00 94.38 135 ILE A O 1
ATOM 996 N N . ASP A 1 136 ? -2.162 -6.486 0.618 1.00 93.50 136 ASP A N 1
ATOM 997 C CA . ASP A 1 136 ? -1.382 -6.409 -0.619 1.00 93.50 136 ASP A CA 1
ATOM 998 C C . ASP A 1 136 ? -0.415 -7.580 -0.794 1.00 93.50 136 ASP A C 1
ATOM 1000 O O . ASP A 1 136 ? -0.215 -8.049 -1.918 1.00 93.50 136 ASP A O 1
ATOM 1004 N N . ARG A 1 137 ? 0.156 -8.130 0.285 1.00 91.31 137 ARG A N 1
ATOM 1005 C CA . ARG A 1 137 ? 1.092 -9.263 0.200 1.00 91.31 137 ARG A CA 1
ATOM 1006 C C . ARG A 1 137 ? 0.462 -10.474 -0.470 1.00 91.31 137 ARG A C 1
ATOM 1008 O O . ARG A 1 137 ? 1.141 -11.206 -1.190 1.00 91.31 137 ARG A O 1
ATOM 1015 N N . ALA A 1 138 ? -0.825 -10.700 -0.218 1.00 90.25 138 ALA A N 1
ATOM 1016 C CA . ALA A 1 138 ? -1.578 -11.808 -0.793 1.00 90.25 138 ALA A CA 1
ATOM 1017 C C . ALA A 1 138 ? -1.794 -11.670 -2.312 1.00 90.25 138 ALA A C 1
ATOM 1019 O O . ALA A 1 138 ? -2.070 -12.675 -2.969 1.00 90.25 138 ALA A O 1
ATOM 1020 N N . LEU A 1 139 ? -1.665 -10.455 -2.855 1.00 91.19 139 LEU A N 1
ATOM 1021 C CA . LEU A 1 139 ? -1.831 -10.152 -4.278 1.00 91.19 139 LEU A CA 1
ATOM 1022 C C . LEU A 1 139 ? -0.522 -10.270 -5.070 1.00 91.19 139 LEU A C 1
ATOM 1024 O O . LEU A 1 139 ? -0.562 -10.283 -6.298 1.00 91.19 139 LEU A O 1
ATOM 1028 N N . LEU A 1 140 ? 0.628 -10.391 -4.396 1.00 93.25 140 LEU A N 1
ATOM 1029 C CA . LEU A 1 140 ? 1.920 -10.489 -5.073 1.00 93.25 140 LEU A CA 1
ATOM 1030 C C . LEU A 1 140 ? 2.020 -11.748 -5.949 1.00 93.25 140 LEU A C 1
ATOM 1032 O O . LEU A 1 140 ? 1.630 -12.843 -5.517 1.00 93.25 140 LEU A O 1
ATOM 1036 N N . PRO A 1 141 ? 2.624 -11.638 -7.144 1.00 94.12 141 PRO A N 1
ATOM 1037 C CA . PRO A 1 141 ? 2.893 -12.796 -7.975 1.00 94.12 141 PRO A CA 1
ATOM 1038 C C . PRO A 1 141 ? 3.950 -13.713 -7.331 1.00 94.12 141 PRO A C 1
ATOM 1040 O O . PRO A 1 141 ? 4.720 -13.303 -6.451 1.00 94.12 141 PRO A O 1
ATOM 1043 N N . PRO A 1 142 ? 4.024 -14.989 -7.749 1.00 93.06 142 PRO A N 1
ATOM 1044 C CA . PRO A 1 142 ? 5.052 -15.896 -7.261 1.00 93.06 142 PRO A CA 1
ATOM 1045 C C . PRO A 1 142 ? 6.447 -15.432 -7.701 1.00 93.06 142 PRO A C 1
ATOM 1047 O O . PRO A 1 142 ? 6.683 -15.181 -8.876 1.00 93.06 142 PRO A O 1
ATOM 1050 N N . VAL A 1 143 ? 7.416 -15.411 -6.779 1.00 89.38 143 VAL A N 1
ATOM 1051 C CA . VAL A 1 143 ? 8.810 -15.082 -7.127 1.00 89.38 143 VAL A CA 1
ATOM 1052 C C . VAL A 1 143 ? 9.360 -16.104 -8.139 1.00 89.38 143 VAL A C 1
ATOM 1054 O O . VAL A 1 143 ? 9.392 -17.301 -7.825 1.00 89.38 143 VAL A O 1
ATOM 1057 N N . PRO A 1 144 ? 9.849 -15.671 -9.317 1.00 91.06 144 PRO A N 1
ATOM 1058 C CA . PRO A 1 144 ? 10.425 -16.573 -10.309 1.00 91.06 144 PRO A CA 1
ATOM 1059 C C . PRO A 1 144 ? 11.709 -17.253 -9.816 1.00 91.06 144 PRO A C 1
ATOM 1061 O O . PRO A 1 144 ? 12.459 -16.705 -9.005 1.00 91.06 144 PRO A O 1
ATOM 1064 N N . ASP A 1 145 ? 12.031 -18.428 -10.370 1.00 90.19 145 ASP A N 1
ATOM 1065 C CA . ASP A 1 145 ? 13.377 -18.996 -10.214 1.00 90.19 145 ASP A CA 1
ATOM 1066 C C . ASP A 1 145 ? 14.428 -18.026 -10.778 1.00 90.19 145 ASP A C 1
ATOM 1068 O O . ASP A 1 145 ? 14.236 -17.435 -11.842 1.00 90.19 145 ASP A O 1
ATOM 1072 N N . ILE A 1 146 ? 15.568 -17.890 -10.089 1.00 83.31 146 ILE A N 1
ATOM 1073 C CA . ILE A 1 146 ? 16.613 -16.917 -10.446 1.00 83.31 146 ILE A CA 1
ATOM 1074 C C . ILE A 1 146 ? 17.157 -17.109 -11.868 1.00 83.31 146 ILE A C 1
ATOM 1076 O O . ILE A 1 146 ? 17.616 -16.144 -12.480 1.00 83.31 146 ILE A O 1
ATOM 1080 N N . THR A 1 147 ? 17.134 -18.346 -12.375 1.00 86.00 147 THR A N 1
ATOM 1081 C CA . THR A 1 147 ? 17.529 -18.668 -13.746 1.00 86.00 147 THR A CA 1
ATOM 1082 C C . THR A 1 147 ? 16.426 -18.213 -14.687 1.00 86.00 147 THR A C 1
ATOM 1084 O O . THR A 1 147 ? 16.675 -17.329 -15.501 1.00 86.00 147 THR A O 1
ATOM 1087 N N . ALA A 1 148 ? 15.205 -18.727 -14.499 1.00 85.56 148 ALA A N 1
ATOM 1088 C CA . ALA A 1 148 ? 14.051 -18.452 -15.357 1.00 85.56 148 ALA A CA 1
ATOM 1089 C C . ALA A 1 148 ? 13.759 -16.947 -15.501 1.00 85.56 148 ALA A C 1
ATOM 1091 O O . ALA A 1 148 ? 13.617 -16.453 -16.616 1.00 85.56 148 ALA A O 1
ATOM 1092 N N . GLY A 1 149 ? 13.779 -16.187 -14.399 1.00 88.06 149 GLY A N 1
ATOM 1093 C CA . GLY A 1 149 ? 13.530 -14.738 -14.406 1.00 88.06 149 GLY A CA 1
ATOM 1094 C C . GLY A 1 149 ? 14.562 -13.911 -15.188 1.00 88.06 149 GLY A C 1
ATOM 1095 O O . GLY A 1 149 ? 14.340 -12.728 -15.454 1.00 88.06 149 GLY A O 1
ATOM 1096 N N . LYS A 1 150 ? 15.698 -14.513 -15.564 1.00 91.94 150 LYS A N 1
ATOM 1097 C CA . LYS A 1 150 ? 16.814 -13.861 -16.269 1.00 91.94 150 LYS A CA 1
ATOM 1098 C C . LYS A 1 150 ? 17.130 -14.486 -17.631 1.00 91.94 150 LYS A C 1
ATOM 1100 O O . LYS A 1 150 ? 18.112 -14.079 -18.251 1.00 91.94 150 LYS A O 1
ATOM 1105 N N . GLU A 1 151 ? 16.341 -15.457 -18.095 1.00 88.75 151 GLU A N 1
ATOM 1106 C CA . GLU A 1 151 ? 16.560 -16.115 -19.393 1.00 88.75 151 GLU A CA 1
ATOM 1107 C C . GLU A 1 151 ? 16.250 -15.197 -20.584 1.00 88.75 151 GLU A C 1
ATOM 1109 O O . GLU A 1 151 ? 16.906 -15.302 -21.623 1.00 88.75 151 GLU A O 1
ATOM 1114 N N . THR A 1 152 ? 15.287 -14.284 -20.436 1.00 90.44 152 THR A N 1
ATOM 1115 C CA . THR A 1 152 ? 14.808 -13.380 -21.494 1.00 90.44 152 THR A CA 1
ATOM 1116 C C . THR A 1 152 ? 14.875 -11.913 -21.059 1.00 90.44 152 THR A C 1
ATOM 1118 O O . THR A 1 152 ? 15.051 -11.603 -19.878 1.00 90.44 152 THR A O 1
ATOM 1121 N N . ILE A 1 153 ? 14.745 -10.993 -22.023 1.00 89.38 153 ILE A N 1
ATOM 1122 C CA . ILE A 1 153 ? 14.627 -9.553 -21.740 1.00 89.38 153 ILE A CA 1
ATOM 1123 C C . ILE A 1 153 ? 13.354 -9.303 -20.923 1.00 89.38 153 ILE A C 1
ATOM 1125 O O . ILE A 1 153 ? 13.468 -8.775 -19.818 1.00 89.38 153 ILE A O 1
ATOM 1129 N N . ASP A 1 154 ? 12.215 -9.811 -21.396 1.00 89.56 154 ASP A N 1
ATOM 1130 C CA . ASP A 1 154 ? 10.895 -9.660 -20.763 1.00 89.56 154 ASP A CA 1
ATOM 1131 C C . ASP A 1 154 ? 10.801 -10.334 -19.385 1.00 89.56 154 ASP A C 1
ATOM 1133 O O . ASP A 1 154 ? 10.044 -9.910 -18.526 1.00 89.56 154 ASP A O 1
ATOM 1137 N N . GLY A 1 155 ? 11.601 -11.374 -19.130 1.00 92.56 155 GLY A N 1
ATOM 1138 C CA . GLY A 1 155 ? 11.552 -12.146 -17.889 1.00 92.56 155 GLY 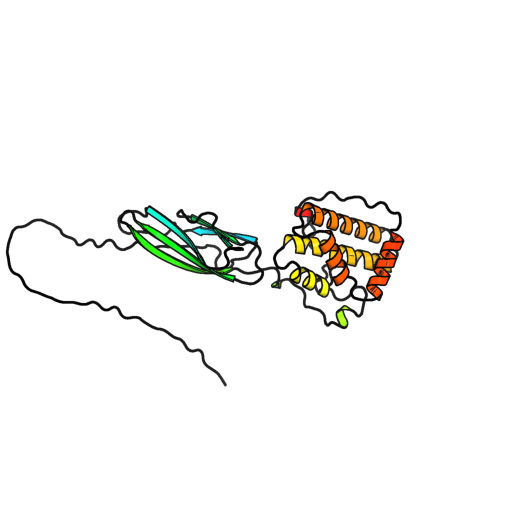A CA 1
ATOM 1139 C C . GLY A 1 155 ? 10.245 -12.912 -17.691 1.00 92.56 155 GLY A C 1
ATOM 1140 O O . GLY A 1 155 ? 9.754 -13.545 -18.623 1.00 92.56 155 GLY A O 1
ATOM 1141 N N . VAL A 1 156 ? 9.760 -12.939 -16.447 1.00 94.94 156 VAL A N 1
ATOM 1142 C CA . VAL A 1 156 ? 8.568 -13.690 -16.033 1.00 94.94 156 VAL A CA 1
ATOM 1143 C C . VAL A 1 156 ? 7.572 -12.711 -15.419 1.00 94.94 156 VAL A C 1
ATOM 1145 O O . VAL A 1 156 ? 7.921 -12.012 -14.470 1.00 94.94 156 VAL A O 1
ATOM 1148 N N . ASP A 1 157 ? 6.373 -12.696 -15.985 1.00 94.19 157 ASP A N 1
ATOM 1149 C CA . ASP A 1 157 ? 5.193 -11.943 -15.559 1.00 94.19 157 ASP A CA 1
ATOM 1150 C C . ASP A 1 157 ? 4.017 -12.934 -15.620 1.00 94.19 157 ASP A C 1
ATOM 1152 O O . ASP A 1 157 ? 3.588 -13.343 -16.703 1.00 94.19 157 ASP A O 1
ATOM 1156 N N . VAL A 1 158 ? 3.611 -13.470 -14.466 1.00 94.31 158 VAL A N 1
ATOM 1157 C CA . VAL A 1 158 ? 2.583 -14.528 -14.390 1.00 94.31 158 VAL A CA 1
ATOM 1158 C C . VAL A 1 158 ? 1.174 -13.944 -14.346 1.00 94.31 158 VAL A C 1
ATOM 1160 O O . VAL A 1 158 ? 0.234 -14.612 -14.791 1.00 94.31 158 VAL A O 1
ATOM 1163 N N . ASN A 1 159 ? 1.015 -12.742 -13.790 1.00 91.94 159 ASN A N 1
ATOM 1164 C CA . ASN A 1 159 ? -0.272 -12.055 -13.688 1.00 91.94 159 ASN A CA 1
ATOM 1165 C C . ASN A 1 159 ? -0.589 -11.184 -14.920 1.00 91.94 159 ASN A C 1
ATOM 1167 O O . ASN A 1 159 ? -1.704 -10.676 -14.998 1.00 91.94 159 ASN A O 1
ATOM 1171 N N . ASP A 1 160 ? 0.321 -11.107 -15.899 1.00 92.94 160 ASP A N 1
ATOM 1172 C CA . ASP A 1 160 ? 0.187 -10.374 -17.169 1.00 92.94 160 ASP A CA 1
ATOM 1173 C C . ASP A 1 160 ? -0.146 -8.890 -16.936 1.00 92.94 160 ASP A C 1
ATOM 1175 O O . ASP A 1 160 ? -0.922 -8.275 -17.672 1.00 92.94 160 ASP A O 1
ATOM 1179 N N . ASN A 1 161 ? 0.416 -8.314 -15.865 1.00 91.75 161 ASN A N 1
ATOM 1180 C CA . ASN A 1 161 ? 0.195 -6.914 -15.496 1.00 91.75 161 ASN A CA 1
ATOM 1181 C C . ASN A 1 161 ? 1.212 -5.960 -16.158 1.00 91.75 161 ASN A C 1
ATOM 1183 O O . ASN A 1 161 ? 1.134 -4.738 -15.988 1.00 91.75 161 ASN A O 1
ATOM 1187 N N . GLY A 1 162 ? 2.148 -6.498 -16.945 1.00 92.69 162 GLY A N 1
ATOM 1188 C CA . GLY A 1 162 ? 3.191 -5.758 -17.647 1.00 92.69 162 GLY A CA 1
ATOM 1189 C C . GLY A 1 162 ? 4.377 -5.380 -16.761 1.00 92.69 162 GLY A C 1
ATOM 1190 O O . GLY A 1 162 ? 5.202 -4.556 -17.170 1.00 92.69 162 GLY A O 1
ATOM 1191 N N . ILE A 1 163 ? 4.463 -5.938 -15.554 1.00 95.38 163 ILE A N 1
ATOM 1192 C CA . ILE A 1 163 ? 5.581 -5.803 -14.624 1.00 95.38 163 ILE A CA 1
ATOM 1193 C C . ILE A 1 163 ? 6.086 -7.208 -14.320 1.00 95.38 163 ILE A C 1
ATOM 1195 O O . ILE A 1 163 ? 5.329 -8.119 -14.019 1.00 95.38 163 ILE A O 1
ATOM 1199 N N . ARG A 1 164 ? 7.404 -7.398 -14.344 1.00 95.25 164 ARG A N 1
ATOM 1200 C CA . ARG A 1 164 ? 7.963 -8.696 -13.960 1.00 95.25 164 ARG A CA 1
ATOM 1201 C C . ARG A 1 164 ? 7.704 -9.000 -12.498 1.00 95.25 164 ARG A C 1
ATOM 1203 O O . ARG A 1 164 ? 7.966 -8.158 -11.635 1.00 95.25 164 ARG A O 1
ATOM 1210 N N . ASP A 1 165 ? 7.394 -10.258 -12.220 1.00 95.94 165 ASP A N 1
ATOM 1211 C CA . ASP A 1 165 ? 7.140 -10.755 -10.871 1.00 95.94 165 ASP A CA 1
ATOM 1212 C C . ASP A 1 165 ? 8.329 -10.481 -9.923 1.00 95.94 165 ASP A C 1
ATOM 1214 O O . ASP A 1 165 ? 8.151 -10.136 -8.754 1.00 95.94 165 ASP A O 1
ATOM 1218 N N . ASP A 1 166 ? 9.575 -10.593 -10.419 1.00 95.69 166 ASP A N 1
ATOM 1219 C CA . ASP A 1 166 ? 10.779 -10.315 -9.620 1.00 95.69 166 ASP A CA 1
ATOM 1220 C C . ASP A 1 166 ? 10.918 -8.833 -9.242 1.00 95.69 166 ASP A C 1
ATOM 1222 O O . ASP A 1 166 ? 11.461 -8.510 -8.182 1.00 95.69 166 ASP A O 1
ATOM 1226 N N . VAL A 1 167 ? 10.415 -7.935 -10.089 1.00 96.69 167 VAL A N 1
ATOM 1227 C CA . VAL A 1 167 ? 10.418 -6.486 -9.871 1.00 96.69 167 VAL A CA 1
ATOM 1228 C C . VAL A 1 167 ? 9.255 -6.072 -8.977 1.00 96.69 167 VAL A C 1
ATOM 1230 O O . VAL A 1 167 ? 9.475 -5.290 -8.055 1.00 96.69 167 VAL A O 1
ATOM 1233 N N . GLU A 1 168 ? 8.056 -6.621 -9.183 1.00 96.75 168 GLU A N 1
ATOM 1234 C CA . GLU A 1 168 ? 6.886 -6.339 -8.343 1.00 96.75 168 GLU A CA 1
ATOM 1235 C C . GLU A 1 168 ? 7.152 -6.714 -6.877 1.00 96.75 168 GLU A C 1
ATOM 1237 O O . GLU A 1 168 ? 6.975 -5.893 -5.972 1.00 96.75 168 GLU A O 1
ATOM 1242 N N . VAL A 1 169 ? 7.708 -7.906 -6.637 1.00 96.50 169 VAL A N 1
ATOM 1243 C CA . VAL A 1 169 ? 8.090 -8.332 -5.283 1.00 96.50 169 VAL A CA 1
ATOM 1244 C C . VAL A 1 169 ? 9.220 -7.465 -4.711 1.00 96.50 169 VAL A C 1
ATOM 1246 O O . VAL A 1 169 ? 9.237 -7.178 -3.512 1.00 96.50 169 VAL A O 1
ATOM 1249 N N . ALA A 1 170 ? 10.175 -7.015 -5.531 1.00 97.12 170 ALA A N 1
ATOM 1250 C CA . ALA A 1 170 ? 11.233 -6.112 -5.071 1.00 97.12 170 ALA A CA 1
ATOM 1251 C C . ALA A 1 170 ? 10.693 -4.725 -4.677 1.00 97.12 170 ALA A C 1
ATOM 1253 O O . ALA A 1 170 ? 11.139 -4.168 -3.673 1.00 97.12 170 ALA A O 1
ATOM 1254 N N . ILE A 1 171 ? 9.724 -4.193 -5.429 1.00 97.81 171 ILE A N 1
ATOM 1255 C CA . ILE A 1 171 ? 9.030 -2.935 -5.124 1.00 97.81 171 ILE A CA 1
ATOM 1256 C C . ILE A 1 171 ? 8.285 -3.051 -3.800 1.00 97.81 171 ILE A C 1
ATOM 1258 O O . ILE A 1 171 ? 8.465 -2.192 -2.939 1.00 97.81 171 ILE A O 1
ATOM 1262 N N . TYR A 1 172 ? 7.510 -4.123 -3.615 1.00 96.75 172 TYR A N 1
ATOM 1263 C CA . TYR A 1 172 ? 6.771 -4.343 -2.376 1.00 96.75 172 TYR A CA 1
ATOM 1264 C C . TYR A 1 172 ? 7.699 -4.358 -1.160 1.00 96.75 172 TYR A C 1
ATOM 1266 O O . TYR A 1 172 ? 7.477 -3.620 -0.212 1.00 96.75 172 TYR A O 1
ATOM 1274 N N . ASN A 1 173 ? 8.790 -5.127 -1.213 1.00 95.56 173 ASN A N 1
ATOM 1275 C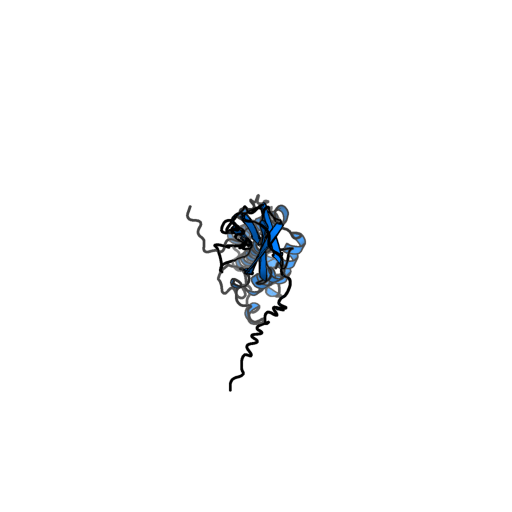 CA . ASN A 1 173 ? 9.724 -5.217 -0.087 1.00 95.56 173 ASN A CA 1
ATOM 1276 C C . ASN A 1 173 ? 10.490 -3.908 0.176 1.00 95.56 173 ASN A C 1
ATOM 1278 O O . ASN A 1 173 ? 10.933 -3.679 1.298 1.00 95.56 173 ASN A O 1
ATOM 1282 N N . LEU A 1 174 ? 10.711 -3.072 -0.846 1.00 97.19 174 LEU A N 1
ATOM 1283 C CA . LEU A 1 174 ? 11.391 -1.786 -0.670 1.00 97.19 174 LEU A CA 1
ATOM 1284 C C . LEU A 1 174 ? 10.468 -0.722 -0.057 1.00 97.19 174 LEU A C 1
ATOM 1286 O O . LEU A 1 174 ? 10.939 0.106 0.718 1.00 97.19 174 LEU A O 1
ATOM 1290 N N . TYR A 1 175 ? 9.181 -0.756 -0.403 1.00 96.50 175 TYR A N 1
ATOM 1291 C CA . TYR A 1 175 ? 8.164 0.214 0.013 1.00 96.50 175 TYR A CA 1
ATOM 1292 C C . TYR A 1 175 ? 7.045 -0.463 0.818 1.00 96.50 175 TYR A C 1
ATOM 1294 O O . TYR A 1 175 ? 5.861 -0.174 0.649 1.00 96.50 175 TYR A O 1
ATOM 1302 N N . GLU A 1 176 ? 7.420 -1.389 1.699 1.00 93.62 176 GLU A N 1
ATOM 1303 C CA . GLU A 1 176 ? 6.479 -2.212 2.472 1.00 93.62 176 GLU A CA 1
ATOM 1304 C C . GLU A 1 176 ? 5.541 -1.350 3.331 1.00 93.62 176 GLU A C 1
ATOM 1306 O O . GLU A 1 176 ? 4.383 -1.686 3.516 1.00 93.62 176 GLU A O 1
ATOM 1311 N N . GLU A 1 177 ? 6.010 -0.184 3.777 1.00 92.00 177 GLU A N 1
ATOM 1312 C CA . GLU A 1 177 ? 5.257 0.741 4.632 1.00 92.00 177 GLU A CA 1
ATOM 1313 C C . GLU A 1 177 ? 4.511 1.845 3.865 1.00 92.00 177 GLU A C 1
ATOM 1315 O O . GLU A 1 177 ? 3.881 2.696 4.491 1.00 92.00 177 GLU A O 1
ATOM 1320 N N . SER A 1 178 ? 4.599 1.882 2.529 1.00 94.38 178 SER A N 1
ATOM 1321 C CA . SER A 1 178 ? 4.011 2.959 1.725 1.00 94.38 178 SER A CA 1
ATOM 1322 C C . SER A 1 178 ? 3.319 2.427 0.477 1.00 94.38 178 SER A C 1
ATOM 1324 O O . SER A 1 178 ? 3.938 2.217 -0.570 1.00 94.38 178 SER A O 1
ATOM 1326 N N . TYR A 1 179 ? 1.995 2.282 0.567 1.00 94.25 179 TYR A N 1
ATOM 1327 C CA . TYR A 1 179 ? 1.141 1.984 -0.583 1.00 94.25 179 TYR A CA 1
ATOM 1328 C C . TYR A 1 179 ? 1.349 2.987 -1.724 1.00 94.25 179 TYR A C 1
ATOM 1330 O O . TYR A 1 179 ? 1.531 2.592 -2.874 1.00 94.25 179 TYR A O 1
ATOM 1338 N N . THR A 1 180 ? 1.412 4.284 -1.405 1.00 94.19 180 THR A N 1
ATOM 1339 C CA . THR A 1 180 ? 1.629 5.344 -2.400 1.00 94.19 180 THR A CA 1
ATOM 1340 C C . THR A 1 180 ? 2.920 5.121 -3.187 1.00 94.19 180 THR A C 1
ATOM 1342 O O . THR A 1 180 ? 2.902 5.140 -4.419 1.00 94.19 180 THR A O 1
ATOM 1345 N N . ASP A 1 181 ? 4.041 4.877 -2.502 1.00 96.62 181 ASP A N 1
ATOM 1346 C CA . ASP A 1 181 ? 5.320 4.667 -3.179 1.00 96.62 181 ASP A CA 1
ATOM 1347 C C . ASP A 1 181 ? 5.350 3.354 -3.969 1.00 96.62 181 ASP A C 1
ATOM 1349 O O . ASP A 1 181 ? 5.942 3.332 -5.050 1.00 96.62 181 ASP A O 1
ATOM 1353 N N . ARG A 1 182 ? 4.685 2.285 -3.499 1.00 96.56 182 ARG A N 1
ATOM 1354 C CA . ARG A 1 182 ? 4.545 1.035 -4.272 1.00 96.56 182 ARG A CA 1
ATOM 1355 C C . ARG A 1 182 ? 3.848 1.279 -5.602 1.00 96.56 182 ARG A C 1
ATOM 1357 O O . ARG A 1 182 ? 4.361 0.863 -6.638 1.00 96.56 182 ARG A O 1
ATOM 1364 N N . GLU A 1 183 ? 2.721 1.977 -5.592 1.00 95.88 183 GLU A N 1
ATOM 1365 C CA . GLU A 1 183 ? 1.915 2.230 -6.790 1.00 95.88 183 GLU A CA 1
ATOM 1366 C C . GLU A 1 183 ? 2.626 3.149 -7.798 1.00 95.88 183 GLU A C 1
ATOM 1368 O O . GLU A 1 183 ? 2.655 2.892 -9.010 1.00 95.88 183 GLU A O 1
ATOM 1373 N N . ILE A 1 184 ? 3.316 4.176 -7.298 1.00 97.38 184 ILE A N 1
ATOM 1374 C CA . ILE A 1 184 ? 4.168 5.028 -8.131 1.00 97.38 184 ILE A CA 1
ATOM 1375 C C . ILE A 1 184 ? 5.324 4.203 -8.715 1.00 97.38 184 ILE A C 1
ATOM 1377 O O . ILE A 1 184 ? 5.589 4.264 -9.919 1.00 97.38 184 ILE A O 1
ATOM 1381 N N . ALA A 1 185 ? 6.001 3.396 -7.898 1.00 97.94 185 ALA A N 1
ATOM 1382 C CA . ALA A 1 185 ? 7.111 2.561 -8.337 1.00 97.94 185 ALA A CA 1
ATOM 1383 C C . ALA A 1 185 ? 6.680 1.520 -9.386 1.00 97.94 185 ALA A C 1
ATOM 1385 O O . ALA A 1 185 ? 7.394 1.342 -10.377 1.00 97.94 185 ALA A O 1
ATOM 1386 N N . LYS A 1 186 ? 5.500 0.902 -9.233 1.00 97.25 186 LYS A N 1
ATOM 1387 C CA . LYS A 1 186 ? 4.892 0.007 -10.235 1.00 97.25 186 LYS A CA 1
ATOM 1388 C C . LYS A 1 186 ? 4.715 0.711 -11.581 1.00 97.25 186 LYS A C 1
ATOM 1390 O O . LYS A 1 186 ? 5.145 0.185 -12.605 1.00 97.25 186 LYS A O 1
ATOM 1395 N N . THR A 1 187 ? 4.215 1.950 -11.588 1.00 95.88 187 THR A N 1
ATOM 1396 C CA . THR A 1 187 ? 4.116 2.764 -12.817 1.00 95.88 187 THR A CA 1
ATOM 1397 C C . THR A 1 187 ? 5.480 2.959 -13.493 1.00 95.88 187 THR A C 1
ATOM 1399 O O . THR A 1 187 ? 5.596 2.870 -14.717 1.00 95.88 187 THR A O 1
ATOM 1402 N N . GLY A 1 188 ? 6.534 3.209 -12.710 1.00 95.44 188 GLY A N 1
ATOM 1403 C CA . GLY A 1 188 ? 7.897 3.343 -13.229 1.00 95.44 188 GLY A CA 1
ATOM 1404 C C . GLY A 1 188 ? 8.476 2.031 -13.773 1.00 95.44 188 GLY A C 1
ATOM 1405 O O . GLY A 1 188 ? 9.116 2.041 -14.825 1.00 95.44 188 GLY A O 1
ATOM 1406 N N . ALA A 1 189 ? 8.237 0.905 -13.096 1.00 97.00 189 ALA A N 1
ATOM 1407 C CA . ALA A 1 189 ? 8.644 -0.420 -13.566 1.00 97.00 189 ALA A CA 1
ATOM 1408 C C . ALA A 1 189 ? 7.949 -0.794 -14.878 1.00 97.00 189 ALA A C 1
ATOM 1410 O O . ALA A 1 189 ? 8.627 -1.146 -15.844 1.00 97.00 189 ALA A O 1
ATOM 1411 N N . TYR A 1 190 ? 6.632 -0.593 -14.949 1.00 95.44 190 TYR A N 1
ATOM 1412 C CA . TYR A 1 190 ? 5.853 -0.779 -16.169 1.00 95.44 190 TYR A CA 1
ATOM 1413 C C . TYR A 1 190 ? 6.402 0.073 -17.322 1.00 95.44 190 TYR A C 1
ATOM 1415 O O . TYR A 1 190 ? 6.644 -0.434 -18.415 1.00 95.44 190 TYR A O 1
ATOM 1423 N N . ALA A 1 191 ? 6.707 1.356 -17.083 1.00 92.81 191 ALA A N 1
ATOM 1424 C CA . ALA A 1 191 ? 7.304 2.222 -18.105 1.00 92.81 191 ALA A CA 1
ATOM 1425 C C . ALA A 1 191 ? 8.637 1.680 -18.646 1.00 92.81 191 ALA A C 1
ATOM 1427 O O . ALA A 1 191 ? 8.931 1.825 -19.835 1.00 92.81 191 ALA A O 1
ATOM 1428 N N . PHE A 1 192 ? 9.457 1.069 -17.788 1.00 93.75 192 PHE A N 1
ATOM 1429 C CA . PHE A 1 192 ? 10.709 0.469 -18.225 1.00 93.75 192 PHE A CA 1
ATOM 1430 C C . PHE A 1 192 ? 10.522 -0.847 -18.981 1.00 93.75 192 PHE A C 1
ATOM 1432 O O . PHE A 1 192 ? 11.278 -1.078 -19.923 1.00 93.75 192 PHE A O 1
ATOM 1439 N N . GLU A 1 193 ? 9.549 -1.683 -18.615 1.00 92.50 193 GLU A N 1
ATOM 1440 C CA . GLU A 1 193 ? 9.189 -2.860 -19.419 1.00 92.50 193 GLU A CA 1
ATOM 1441 C C . GLU A 1 193 ? 8.726 -2.432 -20.819 1.00 92.50 193 GLU A C 1
ATOM 1443 O O . GLU A 1 193 ? 9.281 -2.890 -21.820 1.00 92.50 193 GLU A O 1
ATOM 1448 N N . GLN A 1 194 ? 7.843 -1.431 -20.909 1.00 89.69 194 GLN A N 1
ATOM 1449 C CA . GLN A 1 194 ? 7.411 -0.865 -22.193 1.00 89.69 194 GLN A CA 1
ATOM 1450 C C . GLN A 1 194 ? 8.586 -0.302 -23.010 1.00 89.69 194 GLN A C 1
ATOM 1452 O O . GLN A 1 194 ? 8.674 -0.519 -24.217 1.00 89.69 194 GLN A O 1
ATOM 1457 N N . ALA A 1 195 ? 9.535 0.385 -22.366 1.00 88.50 195 ALA A N 1
ATOM 1458 C CA . ALA A 1 195 ? 10.728 0.909 -23.034 1.00 88.50 195 ALA A CA 1
ATOM 1459 C C . ALA A 1 195 ? 11.633 -0.203 -23.599 1.00 88.50 195 ALA A C 1
ATOM 1461 O O . ALA A 1 195 ? 12.220 -0.040 -24.675 1.00 88.50 195 ALA A O 1
ATOM 1462 N N . MET A 1 196 ? 11.758 -1.329 -22.888 1.00 87.69 196 MET A N 1
ATOM 1463 C CA . MET A 1 196 ? 12.538 -2.474 -23.361 1.00 87.69 196 MET A CA 1
ATOM 1464 C C . MET A 1 196 ? 11.858 -3.165 -24.547 1.00 87.69 196 MET A C 1
ATOM 1466 O O . MET A 1 196 ? 12.518 -3.409 -25.556 1.00 87.69 196 MET A O 1
ATOM 1470 N N . GLN A 1 197 ? 10.543 -3.381 -24.479 1.00 83.56 197 GLN A N 1
ATOM 1471 C CA . GLN A 1 197 ? 9.757 -3.971 -25.571 1.00 83.56 197 GLN A CA 1
ATOM 1472 C C . GLN A 1 197 ? 9.737 -3.074 -26.826 1.00 83.56 197 GLN A C 1
ATOM 1474 O O . GLN A 1 197 ? 9.875 -3.548 -27.956 1.00 83.56 197 GLN A O 1
ATOM 1479 N N . ALA A 1 198 ? 9.641 -1.754 -26.648 1.00 80.38 198 ALA A N 1
ATOM 1480 C CA . ALA A 1 198 ? 9.689 -0.788 -27.747 1.00 80.38 198 ALA A CA 1
ATOM 1481 C C . ALA A 1 198 ? 11.056 -0.744 -28.457 1.00 80.38 198 ALA A C 1
ATOM 1483 O O . ALA A 1 198 ? 11.135 -0.442 -29.651 1.00 80.38 198 ALA A O 1
ATOM 1484 N N . SER A 1 199 ? 12.134 -1.047 -27.728 1.00 75.12 199 SER A N 1
ATOM 1485 C CA . SER A 1 199 ? 13.489 -1.113 -28.286 1.00 75.12 199 SER A CA 1
ATOM 1486 C C . SER A 1 199 ? 13.718 -2.380 -29.108 1.00 75.12 199 SER A C 1
ATOM 1488 O O . SER A 1 199 ? 14.463 -2.333 -30.080 1.00 75.12 199 SER A O 1
ATOM 1490 N N . ASP A 1 200 ? 13.048 -3.486 -28.776 1.00 68.00 200 ASP A N 1
ATOM 1491 C CA . ASP A 1 200 ? 13.104 -4.722 -29.571 1.00 68.00 200 ASP A CA 1
ATOM 1492 C C . ASP A 1 200 ? 12.326 -4.600 -30.898 1.00 68.00 200 ASP A C 1
ATOM 1494 O O . ASP A 1 200 ? 12.660 -5.230 -31.902 1.00 68.00 200 ASP A O 1
ATOM 1498 N N . THR A 1 201 ? 11.304 -3.739 -30.935 1.00 71.50 201 THR A N 1
ATOM 1499 C CA . THR A 1 201 ? 10.407 -3.568 -32.093 1.00 71.50 201 THR A CA 1
ATOM 1500 C C . THR A 1 201 ? 10.747 -2.380 -33.004 1.00 71.50 201 THR A C 1
ATOM 1502 O O . THR A 1 201 ? 10.087 -2.204 -34.031 1.00 71.50 201 THR A O 1
ATOM 1505 N N . ASP A 1 202 ? 11.754 -1.561 -32.660 1.00 70.19 202 ASP A N 1
ATOM 1506 C CA . ASP A 1 202 ? 12.106 -0.294 -33.339 1.00 70.19 202 ASP A CA 1
ATOM 1507 C C . ASP A 1 202 ? 10.902 0.672 -33.515 1.00 70.19 202 ASP A C 1
ATOM 1509 O O . ASP A 1 202 ? 10.856 1.518 -34.419 1.00 70.19 202 ASP A O 1
ATOM 1513 N N . SER A 1 203 ? 9.887 0.564 -32.650 1.00 78.81 203 SER A N 1
ATOM 1514 C CA . SER A 1 203 ? 8.626 1.296 -32.785 1.00 78.81 203 SER A CA 1
ATOM 1515 C C . SER A 1 203 ? 8.712 2.689 -32.164 1.00 78.81 203 SER A C 1
ATOM 1517 O O . SER A 1 203 ? 8.809 2.857 -30.949 1.00 78.81 203 SER A O 1
ATOM 1519 N N . VAL A 1 204 ? 8.653 3.737 -32.992 1.00 79.25 204 VAL A N 1
ATOM 1520 C CA . VAL A 1 204 ? 8.674 5.135 -32.510 1.00 79.25 204 VAL A CA 1
ATOM 1521 C C . VAL A 1 204 ? 7.474 5.438 -31.609 1.00 79.25 204 VAL A C 1
ATOM 1523 O O . VAL A 1 204 ? 7.627 6.140 -30.615 1.00 79.25 204 VAL A O 1
ATOM 1526 N N . SER A 1 205 ? 6.299 4.892 -31.941 1.00 82.69 205 SER A N 1
ATOM 1527 C CA . SER A 1 205 ? 5.071 5.107 -31.169 1.00 82.69 205 SER A CA 1
ATOM 1528 C C . SER A 1 205 ? 5.178 4.505 -29.770 1.00 82.69 205 SER A C 1
ATOM 1530 O O . SER A 1 205 ? 4.835 5.168 -28.795 1.00 82.69 205 SER A O 1
ATOM 1532 N N . ASP A 1 206 ? 5.705 3.285 -29.665 1.00 84.06 206 ASP A N 1
ATOM 1533 C CA . ASP A 1 206 ? 5.816 2.590 -28.378 1.00 84.06 206 ASP A CA 1
ATOM 1534 C C . ASP A 1 206 ? 6.910 3.233 -27.515 1.00 84.06 206 ASP A C 1
ATOM 1536 O O . ASP A 1 206 ? 6.748 3.412 -26.310 1.00 84.06 206 ASP A O 1
ATOM 1540 N N . ASN A 1 207 ? 7.985 3.717 -28.149 1.00 83.19 207 ASN A N 1
ATOM 1541 C CA . ASN A 1 207 ? 9.019 4.506 -27.479 1.00 83.19 207 ASN A CA 1
ATOM 1542 C C . ASN A 1 207 ? 8.495 5.856 -26.950 1.00 83.19 207 ASN A C 1
ATOM 1544 O O . ASN A 1 207 ? 8.913 6.314 -25.879 1.00 83.19 207 ASN A O 1
ATOM 1548 N N . ASP A 1 208 ? 7.606 6.520 -27.696 1.00 85.12 208 ASP A N 1
ATOM 1549 C CA . ASP A 1 208 ? 6.948 7.753 -27.254 1.00 85.12 208 ASP A CA 1
ATOM 1550 C C . ASP A 1 208 ? 5.994 7.492 -26.081 1.00 85.12 208 ASP A C 1
ATOM 1552 O O . ASP A 1 208 ? 5.984 8.271 -25.123 1.00 85.12 208 ASP A O 1
ATOM 1556 N N . GLU A 1 209 ? 5.253 6.385 -26.112 1.00 87.75 209 GLU A N 1
ATOM 1557 C CA . GLU A 1 209 ? 4.349 5.999 -25.029 1.00 87.75 209 GLU A CA 1
ATOM 1558 C C . GLU A 1 209 ? 5.110 5.626 -23.750 1.00 87.75 209 GLU A C 1
ATOM 1560 O O . GLU A 1 209 ? 4.833 6.183 -22.686 1.00 87.75 209 GLU A O 1
ATOM 1565 N N . ALA A 1 210 ? 6.158 4.802 -23.847 1.00 89.19 210 ALA A N 1
ATOM 1566 C CA . ALA A 1 210 ? 7.030 4.484 -22.715 1.00 89.19 210 ALA A CA 1
ATOM 1567 C C . ALA A 1 210 ? 7.658 5.750 -22.097 1.00 89.19 210 ALA A C 1
ATOM 1569 O O . ALA A 1 210 ? 7.705 5.912 -20.875 1.00 89.19 210 ALA A O 1
ATOM 1570 N N . SER A 1 211 ? 8.075 6.709 -22.935 1.00 88.88 211 SER A N 1
ATOM 1571 C CA . SER A 1 211 ? 8.574 8.015 -22.476 1.00 88.88 211 SER A CA 1
ATOM 1572 C C . SER A 1 211 ? 7.517 8.819 -21.718 1.00 88.88 211 SER A C 1
ATOM 1574 O O . SER A 1 211 ? 7.840 9.494 -20.735 1.00 88.88 211 SER A O 1
ATOM 1576 N N . ARG A 1 212 ? 6.264 8.779 -22.179 1.00 90.38 212 ARG A N 1
ATOM 1577 C CA . ARG A 1 212 ? 5.143 9.480 -21.549 1.00 90.38 212 ARG A CA 1
ATOM 1578 C C . ARG A 1 212 ? 4.832 8.888 -20.176 1.00 90.38 212 ARG A C 1
ATOM 1580 O O . ARG A 1 212 ? 4.682 9.647 -19.222 1.00 90.38 212 ARG A O 1
ATOM 1587 N N . ILE A 1 213 ? 4.795 7.561 -20.059 1.00 92.06 213 ILE A N 1
ATOM 1588 C CA . ILE A 1 213 ? 4.553 6.874 -18.782 1.00 92.06 213 ILE A CA 1
ATOM 1589 C C . ILE A 1 213 ? 5.715 7.125 -17.812 1.00 92.06 213 ILE A C 1
ATOM 1591 O O . ILE A 1 213 ? 5.478 7.437 -16.649 1.00 92.06 213 ILE A O 1
ATOM 1595 N N . LEU A 1 214 ? 6.968 7.104 -18.282 1.00 91.75 214 LEU A N 1
ATOM 1596 C CA . LEU A 1 214 ? 8.118 7.447 -17.439 1.00 91.75 214 LEU A CA 1
ATOM 1597 C C . LEU A 1 214 ? 8.049 8.901 -16.939 1.00 91.75 214 LEU A C 1
ATOM 1599 O O . LEU A 1 214 ? 8.385 9.174 -15.789 1.00 91.75 214 LEU A O 1
ATOM 1603 N N . SER A 1 215 ? 7.583 9.831 -17.778 1.00 92.56 215 SER A N 1
ATOM 1604 C CA . SER A 1 215 ? 7.357 11.225 -17.369 1.00 92.56 215 SER A CA 1
ATOM 1605 C C . SER A 1 215 ? 6.258 11.327 -16.307 1.00 92.56 215 SER A C 1
ATOM 1607 O O . SER A 1 215 ? 6.442 12.037 -15.323 1.00 92.56 215 SER A O 1
ATOM 1609 N N . LYS A 1 216 ? 5.159 10.572 -16.463 1.00 93.94 216 LYS A N 1
ATOM 1610 C CA . LYS A 1 216 ? 4.089 10.452 -15.459 1.00 93.94 216 LYS A CA 1
ATOM 1611 C C . LYS A 1 216 ? 4.631 9.923 -14.129 1.00 93.94 216 LYS A C 1
ATOM 1613 O O . LYS A 1 216 ? 4.375 10.531 -13.098 1.00 93.94 216 LYS A O 1
ATOM 1618 N N . PHE A 1 217 ? 5.426 8.850 -14.158 1.00 95.06 217 PHE A N 1
ATOM 1619 C CA . PHE A 1 217 ? 6.110 8.316 -12.978 1.00 95.06 217 PHE A CA 1
ATOM 1620 C C . PHE A 1 217 ? 6.939 9.394 -12.267 1.00 95.06 217 PHE A C 1
ATOM 1622 O O . PHE A 1 217 ? 6.786 9.580 -11.064 1.00 95.06 217 PHE A O 1
ATOM 1629 N N . VAL A 1 218 ? 7.785 10.133 -12.998 1.00 94.44 218 VAL A N 1
ATOM 1630 C CA . VAL A 1 218 ? 8.627 11.181 -12.396 1.00 94.44 218 VAL A CA 1
ATOM 1631 C C . VAL A 1 218 ? 7.777 12.287 -11.767 1.00 94.44 218 VAL A C 1
ATOM 1633 O O . VAL A 1 218 ? 8.089 12.715 -10.654 1.00 94.44 218 VAL A O 1
ATOM 1636 N N . SER A 1 219 ? 6.710 12.735 -12.439 1.00 95.12 219 SER A N 1
ATOM 1637 C CA . SER A 1 219 ? 5.784 13.727 -11.878 1.00 95.12 219 SER A CA 1
ATOM 1638 C C . SER A 1 219 ? 5.106 13.203 -10.610 1.00 95.12 219 SER A C 1
ATOM 1640 O O . SER A 1 219 ? 5.173 13.860 -9.575 1.00 95.12 219 SER A O 1
ATOM 1642 N N . CYS A 1 220 ? 4.561 11.984 -10.640 1.00 96.38 220 CYS A N 1
ATOM 1643 C CA . CYS A 1 220 ? 3.927 11.353 -9.483 1.00 96.38 220 CYS A CA 1
ATOM 1644 C C . CYS A 1 220 ? 4.887 11.201 -8.298 1.00 96.38 220 CYS A C 1
ATOM 1646 O O . CYS A 1 220 ? 4.565 11.622 -7.190 1.00 96.38 220 CYS A O 1
ATOM 1648 N N . ALA A 1 221 ? 6.092 10.678 -8.536 1.00 96.44 221 ALA A N 1
ATOM 1649 C CA . ALA A 1 221 ? 7.117 10.526 -7.506 1.00 96.44 221 ALA A CA 1
ATOM 1650 C C . ALA A 1 221 ? 7.574 11.874 -6.925 1.00 96.44 221 ALA A C 1
ATOM 1652 O O . ALA A 1 221 ? 7.968 11.941 -5.768 1.00 96.44 221 ALA A O 1
ATOM 1653 N N . THR A 1 222 ? 7.540 12.952 -7.713 1.00 95.69 222 THR A N 1
ATOM 1654 C CA . THR A 1 222 ? 7.947 14.290 -7.249 1.00 95.69 222 THR A CA 1
ATOM 1655 C C . THR A 1 222 ? 6.841 15.000 -6.471 1.00 95.69 222 THR A C 1
ATOM 1657 O O . THR A 1 222 ? 7.138 15.719 -5.519 1.00 95.69 222 THR A O 1
ATOM 1660 N N . GLU A 1 223 ? 5.583 14.840 -6.882 1.00 95.44 223 GLU A N 1
ATOM 1661 C CA . GLU A 1 223 ? 4.450 15.571 -6.302 1.00 95.44 223 GLU A CA 1
ATOM 1662 C C . GLU A 1 223 ? 3.780 14.838 -5.138 1.00 95.44 223 GLU A C 1
ATOM 1664 O O . GLU A 1 223 ? 3.327 15.482 -4.189 1.00 95.44 223 GLU A O 1
ATOM 1669 N N . TYR A 1 224 ? 3.709 13.507 -5.206 1.00 96.06 224 TYR A N 1
ATOM 1670 C CA . TYR A 1 224 ? 2.933 12.686 -4.275 1.00 96.06 224 TYR A CA 1
ATOM 1671 C C . TYR A 1 224 ? 3.734 11.566 -3.608 1.00 96.06 224 TYR A C 1
ATOM 1673 O O . TYR A 1 224 ? 3.222 10.992 -2.649 1.00 96.06 224 TYR A O 1
ATOM 1681 N N . GLY A 1 225 ? 4.946 11.269 -4.089 1.00 94.62 225 GLY A N 1
ATOM 1682 C CA . GLY A 1 225 ? 5.834 10.279 -3.484 1.00 94.62 225 GLY A CA 1
ATOM 1683 C C . GLY A 1 225 ? 6.267 10.673 -2.073 1.00 94.62 225 GLY A C 1
ATOM 1684 O O . GLY A 1 225 ? 6.517 11.845 -1.780 1.00 94.62 225 GLY A O 1
ATOM 1685 N N . GLU A 1 226 ? 6.354 9.679 -1.199 1.00 94.62 226 GLU A N 1
ATOM 1686 C CA . GLU A 1 226 ? 6.843 9.830 0.173 1.00 94.62 226 GLU A CA 1
ATOM 1687 C C . GLU A 1 226 ? 8.374 9.692 0.215 1.00 94.62 226 GLU A C 1
ATOM 1689 O O . GLU A 1 226 ? 9.051 10.367 0.998 1.00 94.62 226 GLU A O 1
ATOM 1694 N N . SER A 1 227 ? 8.930 8.881 -0.689 1.00 94.81 227 SER A N 1
ATOM 1695 C CA . SER A 1 227 ? 10.367 8.715 -0.910 1.00 94.81 227 SER A CA 1
ATOM 1696 C C . SER A 1 227 ? 10.957 9.708 -1.917 1.00 94.81 227 SER A C 1
ATOM 1698 O O . SER A 1 227 ? 10.283 10.267 -2.779 1.00 94.81 227 SER A O 1
ATOM 1700 N N . ASP A 1 228 ? 12.283 9.877 -1.869 1.00 96.00 228 ASP A N 1
ATOM 1701 C CA . ASP A 1 228 ? 13.014 10.665 -2.866 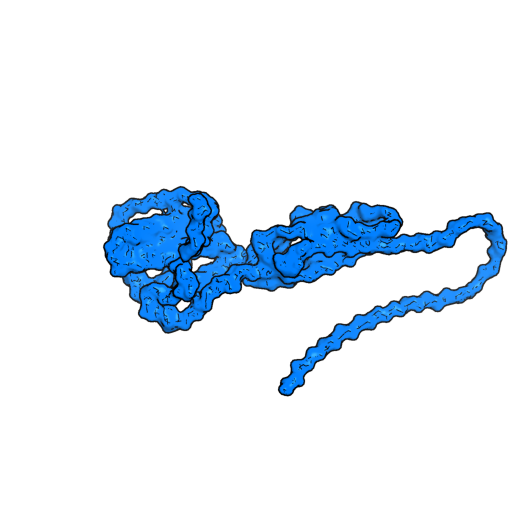1.00 96.00 228 ASP A CA 1
ATOM 1702 C C . ASP A 1 228 ? 12.883 10.050 -4.272 1.00 96.00 228 ASP A C 1
ATOM 1704 O O . ASP A 1 228 ? 13.286 8.908 -4.518 1.00 96.00 228 ASP A O 1
ATOM 1708 N N . SER A 1 229 ? 12.371 10.838 -5.219 1.00 94.88 229 SER A N 1
ATOM 1709 C CA . SER A 1 229 ? 12.112 10.406 -6.598 1.00 94.88 229 SER A CA 1
ATOM 1710 C C . SER A 1 229 ? 13.373 9.942 -7.340 1.00 94.88 229 SER A C 1
ATOM 1712 O O . SER A 1 229 ? 13.319 9.014 -8.152 1.00 94.88 229 SER A O 1
ATOM 1714 N N . GLY A 1 230 ? 14.538 10.528 -7.043 1.00 95.44 230 GLY A N 1
ATOM 1715 C CA . GLY A 1 230 ? 15.823 10.113 -7.610 1.00 95.44 230 GLY A CA 1
ATOM 1716 C C . GLY A 1 230 ? 16.292 8.753 -7.087 1.00 95.44 230 GLY A C 1
ATOM 1717 O O . GLY A 1 230 ? 16.801 7.930 -7.859 1.00 95.44 230 GLY A O 1
ATOM 1718 N N . GLN A 1 231 ? 16.097 8.494 -5.792 1.00 96.25 231 GLN A N 1
ATOM 1719 C CA . GLN A 1 231 ? 16.353 7.191 -5.179 1.00 96.25 231 GLN A CA 1
ATOM 1720 C C . GLN A 1 231 ? 15.393 6.129 -5.709 1.00 96.25 231 GLN A C 1
ATOM 1722 O O . GLN A 1 231 ? 15.857 5.057 -6.092 1.00 96.25 231 GLN A O 1
ATOM 1727 N N . MET A 1 232 ? 14.102 6.445 -5.835 1.00 97.62 232 MET A N 1
ATOM 1728 C CA . MET A 1 232 ? 13.106 5.540 -6.416 1.00 97.62 232 MET A CA 1
ATOM 1729 C C . MET A 1 232 ? 13.458 5.166 -7.858 1.00 97.62 232 MET A C 1
ATOM 1731 O O . MET A 1 232 ? 13.567 3.985 -8.186 1.00 97.62 232 MET A O 1
ATOM 1735 N N . LEU A 1 233 ? 13.771 6.151 -8.707 1.00 95.94 233 LEU A N 1
ATOM 1736 C CA . LEU A 1 233 ? 14.233 5.902 -10.075 1.00 95.94 233 LEU A CA 1
ATOM 1737 C C . LEU A 1 233 ? 15.494 5.018 -10.115 1.00 95.94 233 LEU A C 1
ATOM 1739 O O . LEU A 1 233 ? 15.638 4.168 -10.997 1.00 95.94 233 LEU A O 1
ATOM 1743 N N . SER A 1 234 ? 16.426 5.223 -9.183 1.00 95.75 234 SER A N 1
ATOM 1744 C CA . SER A 1 234 ? 17.664 4.438 -9.099 1.00 95.75 234 SER A CA 1
ATOM 1745 C C . SER A 1 234 ? 17.404 2.998 -8.649 1.00 95.75 234 SER A C 1
ATOM 1747 O O . SER A 1 234 ? 17.983 2.072 -9.221 1.00 95.75 234 SER A O 1
ATOM 1749 N N . ALA A 1 235 ? 16.516 2.805 -7.672 1.00 97.50 235 ALA A N 1
ATOM 1750 C CA . ALA A 1 235 ? 16.094 1.494 -7.197 1.00 97.50 235 ALA A CA 1
ATOM 1751 C C . ALA A 1 235 ? 15.407 0.706 -8.315 1.00 97.50 235 ALA A C 1
ATOM 1753 O O . ALA A 1 235 ? 15.851 -0.397 -8.640 1.00 97.50 235 ALA A O 1
ATOM 1754 N N . LEU A 1 236 ? 14.433 1.320 -8.994 1.00 97.56 236 LEU A N 1
ATOM 1755 C CA . LEU A 1 236 ? 13.748 0.717 -10.136 1.00 97.56 236 LEU A CA 1
ATOM 1756 C C . LEU A 1 236 ? 14.731 0.287 -11.221 1.00 97.56 236 LEU A C 1
ATOM 1758 O O . LEU A 1 236 ? 14.702 -0.860 -11.647 1.00 97.56 236 LEU A O 1
ATOM 1762 N N . LYS A 1 237 ? 15.683 1.146 -11.607 1.00 95.69 237 LYS A N 1
ATOM 1763 C CA . LYS A 1 237 ? 16.728 0.758 -12.568 1.00 95.69 237 LYS A CA 1
ATOM 1764 C C . LYS A 1 237 ? 17.540 -0.453 -12.099 1.00 95.69 237 LYS A C 1
ATOM 1766 O O . LYS A 1 237 ? 17.903 -1.295 -12.917 1.00 95.69 237 LYS A O 1
ATOM 1771 N N . SER A 1 238 ? 17.836 -0.550 -10.804 1.00 95.88 238 SER A N 1
ATOM 1772 C CA . SER A 1 238 ? 18.598 -1.677 -10.257 1.00 95.88 238 SER A CA 1
ATOM 1773 C C . SER A 1 238 ? 17.823 -2.999 -10.289 1.00 95.88 238 SER A C 1
ATOM 1775 O O . SER A 1 238 ? 18.418 -4.040 -10.575 1.00 95.88 238 SER A O 1
ATOM 1777 N N . PHE A 1 239 ? 16.507 -2.961 -10.061 1.00 95.50 239 PHE A N 1
ATOM 1778 C CA . PHE A 1 239 ? 15.628 -4.131 -10.147 1.00 95.50 239 PHE A CA 1
ATOM 1779 C C . PHE A 1 239 ? 15.424 -4.543 -11.604 1.00 95.50 239 PHE A C 1
ATOM 1781 O O . PHE A 1 239 ? 15.587 -5.706 -11.977 1.00 95.50 239 PHE A O 1
ATOM 1788 N N . GLN A 1 240 ? 15.161 -3.549 -12.445 1.00 94.69 240 GLN A N 1
ATOM 1789 C CA . GLN A 1 240 ? 14.778 -3.710 -13.831 1.00 94.69 240 GLN A CA 1
ATOM 1790 C C . GLN A 1 240 ? 15.921 -4.213 -14.712 1.00 94.69 240 GLN A C 1
ATOM 1792 O O . GLN A 1 240 ? 15.753 -5.178 -15.457 1.00 94.69 240 GLN A O 1
ATOM 1797 N N . PHE A 1 241 ? 17.103 -3.607 -14.604 1.00 93.69 241 PHE A N 1
ATOM 1798 C CA . PHE A 1 241 ? 18.233 -3.837 -15.508 1.00 93.69 241 PHE A CA 1
ATOM 1799 C C . PHE A 1 241 ? 19.300 -4.730 -14.859 1.00 93.69 241 PHE A C 1
ATOM 1801 O O . PHE A 1 241 ? 20.497 -4.434 -14.839 1.00 93.69 241 PHE A O 1
ATOM 1808 N N . ASN A 1 242 ? 18.838 -5.850 -14.303 1.00 92.69 242 ASN A N 1
ATOM 1809 C CA . ASN A 1 242 ? 19.624 -6.785 -13.494 1.00 92.69 242 ASN A CA 1
ATOM 1810 C C . ASN A 1 242 ? 20.391 -7.858 -14.310 1.00 92.69 242 ASN A C 1
ATOM 1812 O O . ASN A 1 242 ? 21.008 -8.755 -13.723 1.00 92.69 242 ASN A O 1
ATOM 1816 N N . THR A 1 243 ? 20.393 -7.759 -15.646 1.00 93.75 243 THR A N 1
ATOM 1817 C CA . THR A 1 243 ? 21.198 -8.569 -16.584 1.00 93.75 243 THR A CA 1
ATOM 1818 C C . THR A 1 243 ? 21.984 -7.670 -17.544 1.00 93.75 243 THR A C 1
ATOM 1820 O O . THR A 1 243 ? 21.731 -6.468 -17.623 1.00 93.75 243 THR A O 1
ATOM 1823 N N . GLU A 1 244 ? 22.976 -8.226 -18.248 1.00 93.81 244 GLU A N 1
ATOM 1824 C CA . GLU A 1 244 ? 23.729 -7.472 -19.266 1.00 93.81 244 GLU A CA 1
ATOM 1825 C C . GLU A 1 244 ? 22.825 -7.068 -20.431 1.00 93.81 244 GLU A C 1
ATOM 1827 O O . GLU A 1 244 ? 22.763 -5.897 -20.785 1.00 93.81 244 GLU A O 1
ATOM 1832 N N . GLN A 1 245 ? 22.040 -8.017 -20.942 1.00 92.19 245 GLN A N 1
ATOM 1833 C CA . GLN A 1 245 ? 21.152 -7.811 -22.082 1.00 92.19 245 GLN A CA 1
ATOM 1834 C C . GLN A 1 245 ? 20.127 -6.701 -21.815 1.00 92.19 245 GLN A C 1
ATOM 1836 O O . GLN A 1 245 ? 19.929 -5.829 -22.653 1.00 92.19 245 GLN A O 1
ATOM 1841 N N . ARG A 1 246 ? 19.516 -6.668 -20.621 1.00 93.31 246 ARG A N 1
ATOM 1842 C CA . ARG A 1 246 ? 18.552 -5.615 -20.250 1.00 93.31 246 ARG A CA 1
ATOM 1843 C C . ARG A 1 246 ? 19.207 -4.230 -20.191 1.00 93.31 246 ARG A C 1
ATOM 1845 O O . ARG A 1 246 ? 18.588 -3.239 -20.571 1.00 93.31 246 ARG A O 1
ATOM 1852 N N . ARG A 1 247 ? 20.470 -4.145 -19.752 1.00 92.69 247 ARG A N 1
ATOM 1853 C CA . ARG A 1 247 ? 21.234 -2.885 -19.756 1.00 92.69 247 ARG A CA 1
ATOM 1854 C C . ARG A 1 247 ? 21.545 -2.413 -21.175 1.00 92.69 247 ARG A C 1
ATOM 1856 O O . ARG A 1 247 ? 21.375 -1.230 -21.450 1.00 92.69 247 ARG A O 1
ATOM 1863 N N . GLU A 1 248 ? 21.915 -3.320 -22.076 1.00 91.38 248 GLU A N 1
ATOM 1864 C CA . GLU A 1 248 ? 22.135 -2.998 -23.494 1.00 91.38 248 GLU A CA 1
ATOM 1865 C C . GLU A 1 248 ? 20.855 -2.470 -24.167 1.00 91.38 248 GLU A C 1
ATOM 1867 O O . GLU A 1 248 ? 20.904 -1.470 -24.884 1.00 91.38 248 GLU A O 1
ATOM 1872 N N . VAL A 1 249 ? 19.697 -3.081 -23.892 1.00 89.38 249 VAL A N 1
ATOM 1873 C CA . VAL A 1 249 ? 18.396 -2.619 -24.413 1.00 89.38 249 VAL A CA 1
ATOM 1874 C C . VAL A 1 249 ? 18.052 -1.221 -23.891 1.00 89.38 249 VAL A C 1
ATOM 1876 O O . VAL A 1 249 ? 17.642 -0.355 -24.661 1.00 89.38 249 VAL A O 1
ATOM 1879 N N . LEU A 1 250 ? 18.290 -0.942 -22.605 1.00 89.69 250 LEU A N 1
ATOM 1880 C CA . LEU A 1 250 ? 18.099 0.403 -22.055 1.00 89.69 250 LEU A CA 1
ATOM 1881 C C . LEU A 1 250 ? 19.000 1.448 -22.733 1.00 89.69 250 LEU A C 1
ATOM 1883 O O . LEU A 1 250 ? 18.589 2.591 -22.941 1.00 89.69 250 LEU A O 1
ATOM 1887 N N . GLU A 1 251 ? 20.246 1.099 -23.051 1.00 89.69 251 GLU A N 1
ATOM 1888 C CA . GLU A 1 251 ? 21.146 1.999 -23.776 1.00 89.69 251 GLU A CA 1
ATOM 1889 C C . GLU A 1 251 ? 20.624 2.306 -25.185 1.00 89.69 251 GLU A C 1
ATOM 1891 O O . GLU A 1 251 ? 20.663 3.466 -25.603 1.00 89.69 251 GLU A O 1
ATOM 1896 N N . GLN A 1 252 ? 20.069 1.308 -25.880 1.00 86.50 252 GLN A N 1
ATOM 1897 C CA . GLN A 1 252 ? 19.428 1.488 -27.187 1.00 86.50 252 GLN A CA 1
ATOM 1898 C C . GLN A 1 252 ? 18.193 2.389 -27.091 1.00 86.50 252 GLN A C 1
ATOM 1900 O O . GLN A 1 252 ? 18.092 3.360 -27.849 1.00 86.50 252 GLN A O 1
ATOM 1905 N N . TYR A 1 253 ? 17.323 2.152 -26.104 1.00 86.62 253 TYR A N 1
ATOM 1906 C CA . TYR A 1 253 ? 16.192 3.027 -25.799 1.00 86.62 253 TYR A CA 1
ATOM 1907 C C . TYR A 1 253 ? 16.651 4.479 -25.623 1.00 86.62 253 TYR A C 1
ATOM 1909 O O . TYR A 1 253 ? 16.199 5.382 -26.328 1.00 86.62 253 TYR A O 1
ATOM 1917 N N . ASN A 1 254 ? 17.620 4.715 -24.734 1.00 87.38 254 ASN A N 1
ATOM 1918 C CA . ASN A 1 254 ? 18.138 6.055 -24.455 1.00 87.38 254 ASN A CA 1
ATOM 1919 C C . ASN A 1 254 ? 18.772 6.710 -25.693 1.00 87.38 254 ASN A C 1
ATOM 1921 O O . ASN A 1 254 ? 18.616 7.916 -25.901 1.00 87.38 254 ASN A O 1
ATOM 1925 N N . ALA A 1 255 ? 19.472 5.933 -26.524 1.00 87.06 255 ALA A N 1
ATOM 1926 C CA . ALA A 1 255 ? 20.058 6.416 -27.769 1.00 87.06 255 ALA A CA 1
ATOM 1927 C C . ALA A 1 255 ? 18.982 6.844 -28.779 1.00 87.06 255 ALA A C 1
ATOM 1929 O O . ALA A 1 255 ? 19.121 7.906 -29.390 1.00 87.06 255 ALA A O 1
ATOM 1930 N N . SER A 1 256 ? 17.887 6.084 -28.903 1.00 82.75 256 SER A N 1
ATOM 1931 C CA . SER A 1 256 ? 16.757 6.419 -29.787 1.00 82.75 256 SER A CA 1
ATOM 1932 C C . SER A 1 256 ? 16.075 7.740 -29.403 1.00 82.75 256 SER A C 1
ATOM 1934 O O . SER A 1 256 ? 15.548 8.459 -30.253 1.00 82.75 256 SER A O 1
ATOM 1936 N N . ARG A 1 257 ? 16.133 8.097 -28.114 1.00 80.88 257 ARG A N 1
ATOM 1937 C CA . ARG A 1 257 ? 15.521 9.305 -27.545 1.00 80.88 257 ARG A CA 1
ATOM 1938 C C . ARG A 1 257 ? 16.482 10.482 -27.439 1.00 80.88 257 ARG A C 1
ATOM 1940 O O . ARG A 1 257 ? 16.068 11.568 -27.020 1.00 80.88 257 ARG A O 1
ATOM 1947 N N . HIS A 1 258 ? 17.750 10.314 -27.804 1.00 83.00 258 HIS A N 1
ATOM 1948 C CA . HIS A 1 258 ? 18.737 11.373 -27.659 1.00 83.00 258 HIS A CA 1
ATOM 1949 C C . HIS A 1 258 ? 18.333 12.629 -28.452 1.00 83.00 258 HIS A C 1
ATOM 1951 O O . HIS A 1 258 ? 18.146 12.590 -29.666 1.00 83.00 258 HIS A O 1
ATOM 1957 N N . GLY A 1 259 ? 18.206 13.764 -27.757 1.00 77.50 259 GLY A N 1
ATOM 1958 C CA . GLY A 1 259 ? 17.801 15.042 -28.355 1.00 77.50 259 GLY A CA 1
ATOM 1959 C C . GLY A 1 259 ? 16.287 15.255 -28.484 1.00 77.50 259 GLY A C 1
ATOM 1960 O O . GLY A 1 259 ? 15.874 16.292 -29.003 1.00 77.50 259 GLY A O 1
ATOM 1961 N N . THR A 1 260 ? 15.457 14.327 -27.997 1.00 79.75 260 THR A N 1
ATOM 1962 C CA . THR A 1 260 ? 14.005 14.534 -27.889 1.00 79.75 260 THR A CA 1
ATOM 1963 C C . THR A 1 260 ? 13.666 15.423 -26.690 1.00 79.75 260 THR A C 1
ATOM 1965 O O . THR A 1 260 ? 14.318 15.369 -25.647 1.00 79.75 260 THR A O 1
ATOM 1968 N N . ILE A 1 261 ? 12.652 16.282 -26.839 1.00 72.38 261 ILE A N 1
ATOM 1969 C CA . ILE A 1 261 ? 12.128 17.084 -25.728 1.00 72.38 261 ILE A CA 1
ATOM 1970 C C . ILE A 1 261 ? 11.031 16.265 -25.058 1.00 72.38 261 ILE A C 1
ATOM 1972 O O . ILE A 1 261 ? 9.961 16.082 -25.642 1.00 72.38 261 ILE A O 1
ATOM 1976 N N . GLN A 1 262 ? 11.284 15.801 -23.837 1.00 71.81 262 GLN A N 1
ATOM 1977 C CA . GLN A 1 262 ? 10.231 15.209 -23.020 1.00 71.81 262 GLN A CA 1
ATOM 1978 C C . GL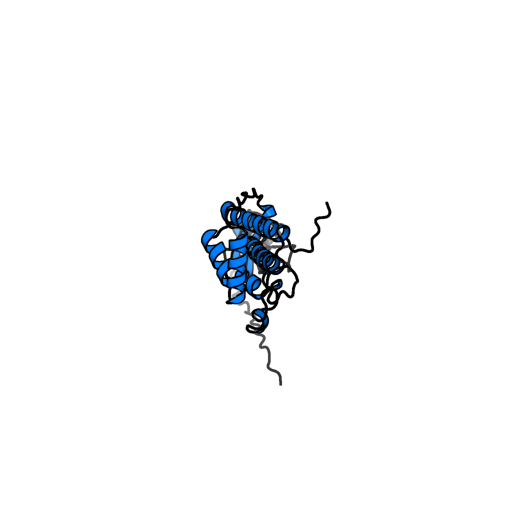N A 1 262 ? 9.323 16.308 -22.475 1.00 71.81 262 GLN A C 1
ATOM 1980 O O . GLN A 1 262 ? 9.790 17.342 -21.992 1.00 71.81 262 GLN A O 1
ATOM 1985 N N . ARG A 1 263 ? 8.012 16.103 -22.601 1.00 78.12 263 ARG A N 1
ATOM 1986 C CA . ARG A 1 263 ? 7.021 16.989 -21.997 1.00 78.12 263 ARG A CA 1
ATOM 1987 C C . ARG A 1 263 ? 6.772 16.514 -20.578 1.00 78.12 263 ARG A C 1
ATOM 1989 O O . ARG A 1 263 ? 6.544 15.328 -20.371 1.00 78.12 263 ARG A O 1
ATOM 1996 N N . ILE A 1 264 ? 6.797 17.451 -19.638 1.00 79.62 264 ILE A N 1
ATOM 1997 C CA . ILE A 1 264 ? 6.298 17.194 -18.291 1.00 79.62 264 ILE A CA 1
ATOM 1998 C C . ILE A 1 264 ? 4.815 16.850 -18.422 1.00 79.62 264 ILE A C 1
ATOM 2000 O O . ILE A 1 264 ? 4.089 17.501 -19.180 1.00 79.62 264 ILE A O 1
ATOM 2004 N N . VAL A 1 265 ? 4.415 15.785 -17.741 1.00 89.38 265 VAL A N 1
ATOM 2005 C CA . VAL A 1 265 ? 3.020 15.376 -17.628 1.00 89.38 265 VAL A CA 1
ATOM 2006 C C . VAL A 1 265 ? 2.515 15.962 -16.319 1.00 89.38 265 VAL A C 1
ATOM 2008 O O . VAL A 1 265 ? 3.076 15.652 -15.269 1.00 89.38 265 VAL A O 1
ATOM 2011 N N . ASP A 1 266 ? 1.512 16.829 -16.394 1.00 90.88 266 ASP A N 1
ATOM 2012 C CA . ASP A 1 266 ? 0.774 17.269 -15.210 1.00 90.88 266 ASP A CA 1
ATOM 2013 C C . ASP A 1 266 ? -0.074 16.084 -14.726 1.00 90.88 266 ASP A C 1
ATOM 2015 O O . ASP A 1 266 ? -0.674 15.401 -15.559 1.00 90.88 266 ASP A O 1
ATOM 2019 N N . VAL A 1 267 ? -0.076 15.816 -13.418 1.00 93.06 267 VAL A N 1
ATOM 2020 C CA . VAL A 1 267 ? -0.712 14.624 -12.838 1.00 93.06 267 VAL A CA 1
ATOM 2021 C C . VAL A 1 267 ? -1.612 14.968 -11.658 1.00 93.06 267 VAL A C 1
ATOM 2023 O O . VAL A 1 267 ? -1.294 15.807 -10.814 1.00 93.06 267 VAL A O 1
ATOM 2026 N N . GLU A 1 268 ? -2.735 14.272 -11.563 1.00 92.69 268 GLU A N 1
ATOM 2027 C CA . GLU A 1 268 ? -3.577 14.267 -10.369 1.00 92.69 268 GLU A CA 1
ATOM 2028 C C . GLU A 1 268 ? -3.252 13.058 -9.475 1.00 92.69 268 GLU A C 1
ATOM 2030 O O . GLU A 1 268 ? -2.746 12.034 -9.932 1.00 92.69 268 GLU A O 1
ATOM 2035 N N . ARG A 1 269 ? -3.545 13.155 -8.169 1.00 88.88 269 ARG A N 1
ATOM 2036 C CA . ARG A 1 269 ? -3.204 12.100 -7.192 1.00 88.88 269 ARG A CA 1
ATOM 2037 C C . ARG A 1 269 ? -3.770 10.726 -7.572 1.00 88.88 269 ARG A C 1
ATOM 2039 O O . ARG A 1 269 ? -3.086 9.724 -7.407 1.00 88.88 269 ARG A O 1
ATOM 2046 N N . ASN A 1 270 ? -5.008 10.676 -8.055 1.00 89.69 270 ASN A N 1
ATOM 2047 C CA . ASN A 1 270 ? -5.669 9.443 -8.498 1.00 89.69 270 ASN A CA 1
ATOM 2048 C C . ASN A 1 270 ? -5.018 8.838 -9.749 1.00 89.69 270 ASN A C 1
ATOM 2050 O O . ASN A 1 270 ? -5.079 7.629 -9.936 1.00 89.69 270 ASN A O 1
ATOM 2054 N N . GLU A 1 271 ? -4.366 9.645 -10.587 1.00 90.44 271 GLU A N 1
ATOM 2055 C CA . GLU A 1 271 ? -3.632 9.142 -11.746 1.00 90.44 271 GLU A CA 1
ATOM 2056 C C . GLU A 1 271 ? -2.318 8.466 -11.338 1.00 90.44 271 GLU A C 1
ATOM 2058 O O . GLU A 1 271 ? -1.757 7.724 -12.136 1.00 90.44 271 GLU A O 1
ATOM 2063 N N . CYS A 1 272 ? -1.814 8.697 -10.126 1.00 92.00 272 CYS A N 1
ATOM 2064 C CA . CYS A 1 272 ? -0.552 8.128 -9.651 1.00 92.00 272 CYS A CA 1
ATOM 2065 C C . CYS A 1 272 ? -0.670 6.720 -9.058 1.00 92.00 272 CYS A C 1
ATOM 2067 O O . CYS A 1 272 ? 0.351 6.143 -8.687 1.00 92.00 272 CYS A O 1
ATOM 2069 N N . LEU A 1 273 ? -1.885 6.173 -8.998 1.00 90.62 273 LEU A N 1
ATOM 2070 C CA . LEU A 1 273 ? -2.117 4.767 -8.685 1.00 90.62 273 LEU A CA 1
ATOM 2071 C C . LEU A 1 273 ? -1.866 3.913 -9.933 1.00 90.62 273 LEU A C 1
ATOM 2073 O O . LEU A 1 273 ? -2.174 4.342 -11.053 1.00 90.62 273 LEU A O 1
ATOM 2077 N N . PHE A 1 274 ? -1.277 2.729 -9.760 1.00 91.19 274 PHE A N 1
ATOM 2078 C CA . PHE A 1 274 ? -1.033 1.837 -10.882 1.00 91.19 274 PHE A CA 1
ATOM 2079 C C . PHE A 1 274 ? -2.361 1.200 -11.300 1.00 91.19 274 PHE A C 1
ATOM 2081 O O . PHE A 1 274 ? -3.047 0.573 -10.501 1.00 91.19 274 PHE A O 1
ATOM 2088 N N . ALA A 1 275 ? -2.740 1.391 -12.562 1.00 76.56 275 ALA A N 1
ATOM 2089 C CA . ALA A 1 275 ? -3.908 0.742 -13.138 1.00 76.56 275 ALA A CA 1
ATOM 2090 C C . ALA A 1 275 ? -3.441 -0.499 -13.900 1.00 76.56 275 ALA A C 1
ATOM 2092 O O . ALA A 1 275 ? -2.709 -0.374 -14.886 1.00 76.56 275 ALA A O 1
ATOM 2093 N N . GLU A 1 276 ? -3.858 -1.681 -13.452 1.00 61.94 276 GLU A N 1
ATOM 2094 C CA . GLU A 1 276 ? -3.613 -2.926 -14.177 1.00 61.94 276 GLU A CA 1
ATOM 2095 C C . GLU A 1 276 ? -4.303 -2.879 -15.552 1.00 61.94 276 GLU A C 1
ATOM 2097 O O . GLU A 1 276 ? -5.427 -2.386 -15.700 1.00 61.94 276 GLU A O 1
ATOM 2102 N N . GLN A 1 277 ? -3.636 -3.391 -16.591 1.00 45.25 277 GLN A N 1
ATOM 2103 C CA . GLN A 1 277 ? -4.234 -3.547 -17.920 1.00 45.25 277 GLN A CA 1
ATOM 2104 C C . GLN A 1 277 ? -5.340 -4.614 -17.849 1.00 45.25 277 GLN A C 1
ATOM 2106 O O . GLN A 1 277 ? -5.094 -5.804 -18.002 1.00 45.25 277 GLN A O 1
ATOM 2111 N N . GLY A 1 278 ? -6.577 -4.185 -17.602 1.00 36.72 278 GLY A N 1
ATOM 2112 C CA . GLY A 1 278 ? -7.731 -5.080 -17.473 1.00 36.72 278 GLY A CA 1
ATOM 2113 C C . GLY A 1 278 ? -8.984 -4.400 -16.930 1.00 36.72 278 GLY A C 1
ATOM 2114 O O . GLY A 1 278 ? -10.095 -4.793 -17.284 1.00 36.72 278 GLY A O 1
ATOM 2115 N N . GLU A 1 279 ? -8.826 -3.317 -16.169 1.00 34.59 279 GLU A N 1
ATOM 2116 C CA . GLU A 1 279 ? -9.933 -2.428 -15.829 1.00 34.59 279 GLU A CA 1
ATOM 2117 C C . GLU A 1 279 ? -1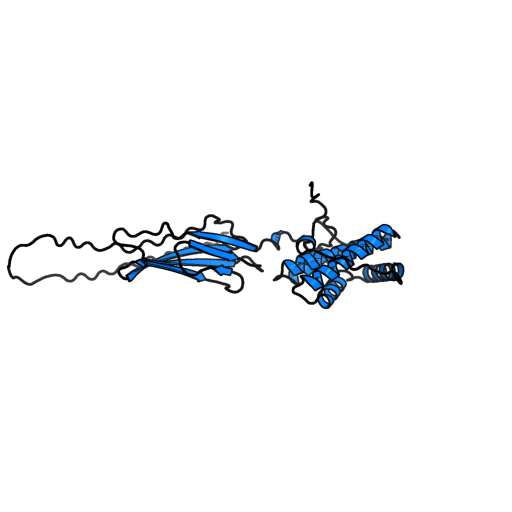0.084 -1.379 -16.930 1.00 34.59 279 GLU A C 1
ATOM 2119 O O . GLU A 1 279 ? -9.577 -0.258 -16.872 1.00 34.59 279 GLU A O 1
ATOM 2124 N N . SER A 1 280 ? -10.787 -1.758 -18.000 1.00 30.75 280 SER A N 1
ATOM 2125 C CA . SER A 1 280 ? -11.419 -0.753 -18.841 1.00 30.75 280 SER A CA 1
ATOM 2126 C C . SER A 1 280 ? -12.351 0.058 -17.944 1.00 30.75 280 SER A C 1
ATOM 2128 O O . SER A 1 280 ? -13.401 -0.444 -17.542 1.00 30.75 280 SER A O 1
ATOM 2130 N N . ASN A 1 281 ? -11.969 1.297 -17.640 1.00 31.66 281 ASN A N 1
ATOM 2131 C CA . ASN A 1 281 ? -12.903 2.314 -17.179 1.00 31.66 281 ASN A CA 1
ATOM 2132 C C . ASN A 1 281 ? -13.945 2.507 -18.291 1.00 31.66 281 ASN A C 1
ATOM 2134 O O . ASN A 1 281 ? -13.758 3.302 -19.214 1.00 31.66 281 ASN A O 1
ATOM 2138 N N . GLU A 1 282 ? -14.997 1.689 -18.259 1.00 30.92 282 GLU A N 1
ATOM 2139 C CA . GLU A 1 282 ? -16.250 1.967 -18.944 1.00 30.92 282 GLU A CA 1
ATOM 2140 C C . GLU A 1 282 ? -16.929 3.113 -18.184 1.00 30.92 282 GLU A C 1
ATOM 2142 O O . GLU A 1 282 ? -17.695 2.882 -17.251 1.00 30.92 282 GLU A O 1
ATOM 2147 N N . ASP A 1 283 ? -16.616 4.342 -18.596 1.00 32.09 283 ASP A N 1
ATOM 2148 C CA . ASP A 1 283 ? -17.500 5.504 -18.451 1.00 32.09 283 ASP A CA 1
ATOM 2149 C C . ASP A 1 283 ? -18.272 5.749 -19.762 1.00 32.09 283 ASP A C 1
ATOM 2151 O O . ASP A 1 283 ? -17.642 5.748 -20.851 1.00 32.09 283 ASP A O 1
#